Protein AF-A0A8W8KXJ7-F1 (afdb_monomer_lite)

Secondary structure (DSSP, 8-state):
------------SS--------------PPPEEEEEEEE-SSEEEEEEEE--TTS-----EEEETTT--EE-S-SEEEEEEE-TTSS-EEEEEEEETTSEEEE-PPPPTT-S------EEEESS--TTSSS----EEEEEEETTTTEEEEEETTS-EEEEEEEE-SS-EEEEEEEEE--S-TTTS-SEEEE--EEETTEES--EEEETTPPPEETTSS-S-EEESEEEEE-SS--SS-TTPPPEEEE-SSTT--EEE-

Radius of gyration: 21.18 Å; chains: 1; bounding box: 69×45×50 Å

Foldseek 3Di:
DCPDDDDDDDDDPDDDDDDPPDDDDDDDDWDWDWDFPDDDQFKTKIFTQIPDDPLDFQQEWEAEPPPRDIDGSTQKMWMWTQDPPD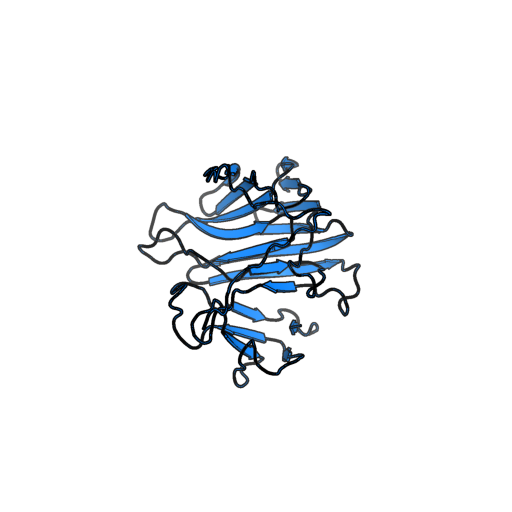RDTATAWMAGQQQKIFGAAGDDPPDPYADGEWIKRAAWWQLPDPDTTFGWNYWHADPVQQWIWTATPVGWIKIWGWDHDPGDIDIDIDTPDDPDDCVRTPRMATDWADDDQQATLFQWKDAPNDDIDGPPDDDDWDKHQKMKTHHPHQHPNGNRYDIDIDGHPDPPDIDIHD

Organism: Magallana gigas (NCBI:txid29159)

pLDDT: mean 84.14, std 13.36, range [34.31, 98.56]

Sequence (258 aa):
DQDNILRLGFTSSQTMNVVIDSIILKSRETVHNKTVLFKDNKYIIEGTDIDFWYMGEKTMTITSKYTKEEFYDMDRIQVYVKLPWSSGYSQVFSLYHDGLVSLLPMTPHGLDWIPFGTSIVIGPNNASDARPTSPIKSIEMDTINMKFDVEFIHGDHASLYIDAMHPETILTVKYNSVMHDRKMYPLMTLSSMWISDGNSLVDRISVNNDADRNIIGDWTTLYGLSAVLYRKCISSYNTLSPDLKLETIDKENTVHIL

Structure (mmCIF, N/CA/C/O backbone):
data_AF-A0A8W8KXJ7-F1
#
_entry.id   AF-A0A8W8KXJ7-F1
#
loop_
_atom_site.group_PDB
_atom_site.id
_atom_site.type_symbol
_atom_site.label_atom_id
_atom_site.label_alt_id
_atom_site.label_comp_id
_atom_site.label_asym_id
_atom_site.label_entity_id
_atom_site.label_seq_id
_atom_site.pdbx_PDB_ins_code
_ato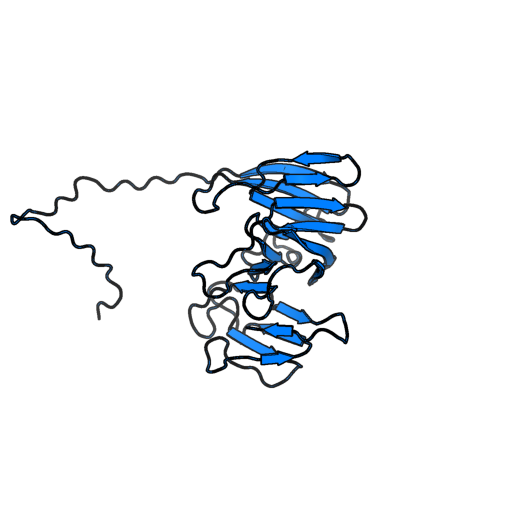m_site.Cartn_x
_atom_site.Cartn_y
_atom_site.Cartn_z
_atom_site.occupancy
_atom_site.B_iso_or_equiv
_atom_site.auth_seq_id
_atom_site.auth_comp_id
_atom_site.auth_asym_id
_atom_site.auth_atom_id
_atom_site.pdbx_PDB_model_num
ATOM 1 N N . ASP A 1 1 ? 38.008 -14.324 -5.547 1.00 45.91 1 ASP A N 1
ATOM 2 C CA . ASP A 1 1 ? 37.614 -12.9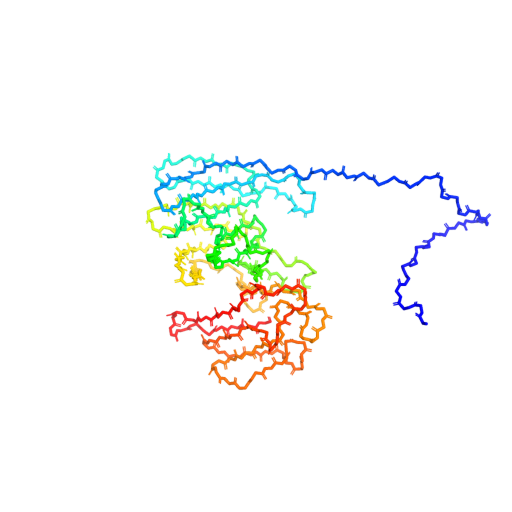11 -5.656 1.00 45.91 1 ASP A CA 1
ATOM 3 C C . ASP A 1 1 ? 36.712 -12.528 -4.497 1.00 45.91 1 ASP A C 1
ATOM 5 O O . ASP A 1 1 ? 35.759 -13.235 -4.190 1.00 45.91 1 ASP A O 1
ATOM 9 N N . GLN A 1 2 ? 37.165 -11.534 -3.732 1.00 49.09 2 GLN A N 1
ATOM 10 C CA . GLN A 1 2 ? 36.661 -11.109 -2.420 1.00 49.09 2 GLN A CA 1
ATOM 11 C C . GLN A 1 2 ? 35.714 -9.907 -2.579 1.00 49.09 2 GLN A C 1
ATOM 13 O O . GLN A 1 2 ? 35.957 -8.840 -2.018 1.00 49.09 2 GLN A O 1
ATOM 18 N N . ASP A 1 3 ? 34.640 -10.057 -3.344 1.00 46.94 3 ASP A N 1
ATOM 19 C CA . ASP A 1 3 ? 33.915 -8.884 -3.856 1.00 46.94 3 ASP A CA 1
ATOM 20 C C . ASP A 1 3 ? 32.747 -8.409 -2.975 1.00 46.94 3 ASP A C 1
ATOM 22 O O . ASP A 1 3 ? 31.850 -7.721 -3.448 1.00 46.94 3 ASP A O 1
ATOM 26 N N . ASN A 1 4 ? 32.737 -8.732 -1.674 1.00 44.09 4 ASN A N 1
ATOM 27 C CA . ASN A 1 4 ? 31.686 -8.241 -0.769 1.00 44.09 4 ASN A CA 1
ATOM 28 C C . ASN A 1 4 ? 32.151 -8.082 0.692 1.00 44.09 4 ASN A C 1
ATOM 30 O O . ASN A 1 4 ? 31.574 -8.639 1.625 1.00 44.09 4 ASN A O 1
ATOM 34 N N . ILE A 1 5 ? 33.250 -7.349 0.901 1.00 67.44 5 ILE A N 1
ATOM 35 C CA . ILE A 1 5 ? 33.771 -7.032 2.241 1.00 67.44 5 ILE A CA 1
ATOM 36 C C . ILE A 1 5 ? 33.417 -5.586 2.600 1.00 67.44 5 ILE A C 1
ATOM 38 O O . ILE A 1 5 ? 33.928 -4.646 1.990 1.00 67.44 5 ILE A O 1
ATOM 42 N N . LEU A 1 6 ? 32.605 -5.402 3.645 1.00 46.28 6 LEU A N 1
ATOM 43 C CA . LEU A 1 6 ? 32.400 -4.098 4.276 1.00 46.28 6 LEU A CA 1
ATOM 44 C C . LEU A 1 6 ? 33.638 -3.732 5.103 1.00 46.28 6 LEU A C 1
ATOM 46 O O . LEU A 1 6 ? 34.056 -4.479 5.988 1.00 46.28 6 LEU A O 1
ATOM 50 N N . ARG A 1 7 ? 34.233 -2.572 4.813 1.00 74.44 7 ARG A N 1
ATOM 51 C CA . ARG A 1 7 ? 35.390 -2.043 5.543 1.00 74.44 7 ARG A CA 1
ATOM 52 C C . ARG A 1 7 ? 34.944 -0.893 6.432 1.00 74.44 7 ARG A C 1
ATOM 54 O O . ARG A 1 7 ? 34.545 0.153 5.932 1.00 74.44 7 ARG A O 1
ATOM 61 N N . LEU A 1 8 ? 35.057 -1.083 7.741 1.00 54.44 8 LEU A N 1
ATOM 62 C CA . LEU A 1 8 ? 34.896 -0.018 8.724 1.00 54.44 8 LEU A CA 1
ATOM 63 C C . LEU A 1 8 ? 36.285 0.413 9.203 1.00 54.44 8 LEU A C 1
ATOM 65 O O . LEU A 1 8 ? 37.039 -0.406 9.725 1.00 54.44 8 LEU A O 1
ATOM 69 N N . GLY A 1 9 ? 36.634 1.680 8.991 1.00 70.94 9 GLY A N 1
ATOM 70 C CA . GLY A 1 9 ? 37.898 2.267 9.432 1.00 70.94 9 GLY A CA 1
ATOM 71 C C . GLY A 1 9 ? 37.664 3.385 10.441 1.00 70.94 9 GLY A C 1
ATOM 72 O O . GLY A 1 9 ? 36.694 4.129 10.333 1.00 70.94 9 GLY A O 1
ATOM 73 N N . PHE A 1 10 ? 38.567 3.520 11.406 1.00 70.94 10 PHE A N 1
ATOM 74 C CA . PHE A 1 10 ? 38.602 4.627 12.359 1.00 70.94 10 PHE A CA 1
ATOM 75 C C . PHE A 1 10 ? 40.025 5.174 12.442 1.00 70.94 10 PHE A C 1
ATOM 77 O O . PHE A 1 10 ? 41.000 4.430 12.339 1.00 70.94 10 PHE A O 1
ATOM 84 N N . THR A 1 11 ? 40.150 6.489 12.602 1.00 70.19 11 THR A N 1
ATOM 85 C CA . THR A 1 11 ? 41.443 7.168 12.717 1.00 70.19 11 THR A CA 1
ATOM 86 C C . THR A 1 11 ? 41.828 7.318 14.179 1.00 70.19 11 THR A C 1
ATOM 88 O O . THR A 1 11 ? 41.028 7.793 14.983 1.00 70.19 11 THR A O 1
ATOM 91 N N . SER A 1 12 ? 43.069 6.976 14.510 1.00 75.94 12 SER A N 1
ATOM 92 C CA . SER A 1 12 ? 43.654 7.213 15.828 1.00 75.94 12 SER A CA 1
ATOM 93 C C . SER A 1 12 ? 45.011 7.894 15.681 1.00 75.94 12 SER A C 1
ATOM 95 O O . SER A 1 12 ? 45.731 7.651 14.713 1.00 75.94 12 SER A O 1
ATOM 97 N N . SER A 1 13 ? 45.362 8.754 16.638 1.00 78.88 13 SER A N 1
ATOM 98 C CA . SER A 1 13 ? 46.656 9.448 16.689 1.00 78.88 13 SER A CA 1
ATOM 99 C C . SER A 1 13 ? 47.817 8.532 17.088 1.00 78.88 13 SER A C 1
ATOM 101 O O . SER A 1 13 ? 48.977 8.926 16.980 1.00 78.88 13 SER A O 1
ATOM 103 N N . GLN A 1 14 ? 47.521 7.313 17.543 1.00 80.00 14 GLN A N 1
ATOM 104 C CA . GLN A 1 14 ? 48.495 6.282 17.886 1.00 80.00 14 GLN A CA 1
ATOM 105 C C . GLN A 1 14 ? 48.030 4.933 17.338 1.00 80.00 14 GLN A C 1
ATOM 107 O O . GLN A 1 14 ? 46.830 4.673 17.233 1.00 80.00 14 GLN A O 1
ATOM 112 N N . THR A 1 15 ? 48.976 4.053 17.010 1.00 75.88 15 THR A N 1
ATOM 113 C CA . THR A 1 15 ? 48.663 2.680 16.606 1.00 75.88 15 THR A CA 1
ATOM 114 C C . THR A 1 15 ? 48.005 1.948 17.771 1.00 75.88 15 THR A C 1
ATOM 116 O O . THR A 1 15 ? 48.625 1.747 18.813 1.00 75.88 15 THR A O 1
ATOM 119 N N . MET A 1 16 ? 46.748 1.551 17.595 1.00 79.00 16 MET A N 1
ATOM 120 C CA . MET A 1 16 ? 45.972 0.813 18.590 1.00 79.00 16 MET A CA 1
ATOM 121 C C . MET A 1 16 ? 45.516 -0.518 17.997 1.00 79.00 16 MET A C 1
ATOM 123 O O . MET A 1 16 ? 45.200 -0.601 16.809 1.00 79.00 16 MET A O 1
ATOM 127 N N . ASN A 1 17 ? 45.456 -1.555 18.830 1.00 80.88 17 ASN A N 1
ATOM 128 C CA . ASN A 1 17 ? 44.853 -2.825 18.441 1.00 80.88 17 ASN A CA 1
ATOM 129 C C . ASN A 1 17 ? 43.330 -2.681 18.402 1.00 80.88 17 ASN A C 1
ATOM 131 O O . ASN A 1 17 ? 42.733 -2.118 19.319 1.00 80.88 17 ASN A O 1
ATOM 135 N N . VAL A 1 18 ? 42.699 -3.245 17.373 1.00 78.50 18 VAL A N 1
ATOM 136 C CA . VAL A 1 18 ? 41.247 -3.437 17.371 1.00 78.50 18 VAL A CA 1
ATOM 137 C C . VAL A 1 18 ? 40.943 -4.634 18.260 1.00 78.50 18 VAL A C 1
ATOM 139 O O . VAL A 1 18 ? 41.270 -5.766 17.910 1.00 78.50 18 VAL A O 1
ATOM 142 N N . VAL A 1 19 ? 40.343 -4.382 19.419 1.00 82.00 19 VAL A N 1
ATOM 143 C CA . VAL A 1 19 ? 39.892 -5.438 20.329 1.00 82.00 19 VAL A CA 1
ATOM 144 C C . VAL A 1 19 ? 38.379 -5.543 20.209 1.00 82.00 19 VAL A C 1
ATOM 146 O O . VAL A 1 19 ? 37.656 -4.623 20.581 1.00 82.00 19 VAL A O 1
ATOM 149 N N . ILE A 1 20 ? 37.900 -6.660 19.662 1.00 80.25 20 ILE A N 1
ATOM 150 C CA . ILE A 1 20 ? 36.478 -7.008 19.682 1.00 80.25 20 ILE A CA 1
ATOM 151 C C . ILE A 1 20 ? 36.240 -7.778 20.978 1.00 80.25 20 ILE A C 1
ATOM 153 O O . ILE A 1 20 ? 36.565 -8.958 21.068 1.00 80.25 20 ILE A O 1
ATOM 157 N N . ASP A 1 21 ? 35.731 -7.082 21.990 1.00 85.56 21 ASP A N 1
ATOM 158 C CA . ASP A 1 21 ? 35.557 -7.629 23.340 1.00 85.56 21 ASP A CA 1
ATOM 159 C C . ASP A 1 21 ? 34.316 -8.534 23.457 1.00 85.56 21 ASP A C 1
ATOM 161 O O . ASP A 1 21 ? 34.354 -9.593 24.078 1.00 85.56 21 ASP A O 1
ATOM 165 N N . SER A 1 22 ? 33.213 -8.170 22.795 1.00 78.69 22 SER A N 1
ATOM 166 C CA . SER A 1 22 ? 32.023 -9.019 22.715 1.00 78.69 22 SER A CA 1
ATOM 167 C C . SER A 1 22 ? 31.208 -8.754 21.451 1.00 78.69 22 SER A C 1
ATOM 169 O O . SER A 1 22 ? 31.194 -7.651 20.906 1.00 78.69 22 SER A O 1
ATOM 171 N N . ILE A 1 23 ? 30.508 -9.791 20.990 1.00 74.00 23 ILE A N 1
ATOM 172 C CA . ILE A 1 23 ? 29.470 -9.698 19.964 1.00 74.00 23 ILE A CA 1
ATOM 173 C C . ILE A 1 23 ? 28.210 -10.280 20.587 1.00 74.00 23 ILE A C 1
ATOM 175 O O . ILE A 1 23 ? 28.195 -11.438 21.000 1.00 74.00 23 ILE A O 1
ATOM 179 N N . ILE A 1 24 ? 27.157 -9.471 20.670 1.00 78.19 24 ILE A N 1
ATOM 180 C CA . ILE A 1 24 ? 25.883 -9.892 21.246 1.00 78.19 24 ILE A CA 1
ATOM 181 C C . ILE A 1 24 ? 24.829 -9.842 20.149 1.00 78.19 24 ILE A C 1
ATOM 183 O O . ILE A 1 24 ? 24.499 -8.772 19.643 1.00 78.19 24 ILE A O 1
ATOM 187 N N . LEU A 1 25 ? 24.269 -11.003 19.820 1.00 65.69 25 LEU A N 1
ATOM 188 C CA . LEU A 1 25 ? 23.078 -11.102 18.990 1.00 65.69 25 LEU A CA 1
ATOM 189 C C . LEU A 1 25 ? 21.862 -11.200 19.913 1.00 65.69 25 LEU A C 1
ATOM 191 O O . LEU A 1 25 ? 21.698 -12.189 20.626 1.00 65.69 25 LEU A O 1
ATOM 195 N N . LYS A 1 26 ? 21.014 -10.170 19.923 1.00 71.62 26 LYS A N 1
ATOM 196 C CA . LYS A 1 26 ? 19.726 -10.213 20.624 1.00 71.62 26 LYS A CA 1
ATOM 197 C C . LYS A 1 26 ? 18.617 -10.325 19.592 1.00 71.62 26 LYS A C 1
ATOM 199 O O . LYS A 1 26 ? 18.403 -9.392 18.825 1.00 71.62 26 LYS A O 1
ATOM 204 N N . SER A 1 27 ? 17.915 -11.454 19.597 1.00 66.62 27 SER A N 1
ATOM 205 C CA . SER A 1 27 ? 16.607 -11.523 18.954 1.00 66.62 27 SER A CA 1
ATOM 206 C C . SER A 1 27 ? 15.615 -10.757 19.825 1.00 66.62 27 SER A C 1
ATOM 208 O O . SER A 1 27 ? 15.538 -10.993 21.032 1.00 66.62 27 SER A O 1
ATOM 210 N N . ARG A 1 28 ? 14.891 -9.816 19.228 1.00 71.88 28 ARG A N 1
ATOM 211 C CA . ARG A 1 28 ? 13.726 -9.164 19.824 1.00 71.88 28 ARG A CA 1
ATOM 212 C C . ARG A 1 28 ? 12.569 -9.450 18.886 1.00 71.88 28 ARG A C 1
ATOM 214 O O . ARG A 1 28 ? 12.667 -9.137 17.702 1.00 71.88 28 ARG A O 1
ATOM 221 N N . GLU A 1 29 ? 11.503 -10.043 19.405 1.00 74.19 29 GLU A N 1
ATOM 222 C CA . GLU A 1 29 ? 10.273 -10.173 18.634 1.00 74.19 29 GLU A CA 1
ATOM 223 C C . GLU A 1 29 ? 9.673 -8.785 18.418 1.00 74.19 29 GLU A C 1
ATOM 225 O O . GLU A 1 29 ? 9.561 -7.984 19.350 1.00 74.19 29 GLU A O 1
ATOM 230 N N . THR A 1 30 ? 9.320 -8.486 17.174 1.00 77.25 30 THR A N 1
ATOM 231 C CA . THR A 1 30 ? 8.522 -7.306 16.861 1.00 77.25 30 THR A CA 1
ATOM 232 C C . THR A 1 30 ? 7.122 -7.515 17.412 1.00 77.25 30 THR A C 1
ATOM 234 O O . THR A 1 30 ? 6.442 -8.472 17.044 1.00 77.25 30 THR A O 1
ATOM 237 N N . VAL A 1 31 ? 6.691 -6.620 18.297 1.00 81.50 31 VAL A N 1
ATOM 238 C CA . VAL A 1 31 ? 5.335 -6.658 18.838 1.00 81.50 31 VAL A CA 1
ATOM 239 C C . VAL A 1 31 ? 4.387 -6.043 17.814 1.00 81.50 31 VAL A C 1
ATOM 241 O O . VAL A 1 31 ? 4.645 -4.960 17.290 1.00 81.50 31 VAL A O 1
ATOM 244 N N . HIS A 1 32 ? 3.300 -6.757 17.528 1.00 87.06 32 HIS A N 1
ATOM 245 C CA . HIS A 1 32 ? 2.210 -6.303 16.672 1.00 87.06 32 HIS A CA 1
ATOM 246 C C . HIS A 1 32 ? 0.932 -6.217 17.511 1.00 87.06 32 HIS A C 1
ATOM 248 O O . HIS A 1 32 ? 0.251 -7.223 17.724 1.00 87.06 32 HIS A O 1
ATOM 254 N N . ASN A 1 33 ? 0.606 -5.020 17.988 1.00 89.56 33 ASN A N 1
ATOM 255 C CA . ASN A 1 33 ? -0.616 -4.734 18.727 1.00 89.56 33 ASN A CA 1
ATOM 256 C C . ASN A 1 33 ? -1.766 -4.559 17.734 1.00 89.56 33 ASN A C 1
ATOM 258 O O . ASN A 1 33 ? -1.892 -3.523 17.083 1.00 89.56 33 ASN A O 1
ATOM 262 N N . LYS A 1 34 ? -2.581 -5.603 17.577 1.00 93.69 34 LYS A N 1
ATOM 263 C CA . LYS A 1 34 ? -3.702 -5.617 16.633 1.00 93.69 34 LYS A CA 1
ATOM 264 C C . LYS A 1 34 ? -5.008 -5.200 17.300 1.00 93.69 34 LYS A C 1
ATOM 266 O O . LYS A 1 34 ? -5.379 -5.758 18.332 1.00 93.69 34 LYS A O 1
ATOM 271 N N . THR A 1 35 ? -5.750 -4.328 16.631 1.00 95.81 35 THR A N 1
ATOM 272 C CA . THR A 1 35 ? -7.095 -3.895 17.017 1.00 95.81 35 THR A CA 1
ATOM 273 C C . THR A 1 35 ? -8.061 -4.193 15.877 1.00 95.81 35 THR A C 1
ATOM 275 O O . THR A 1 35 ? -7.850 -3.753 14.748 1.00 95.81 35 THR A O 1
ATOM 278 N N . VAL A 1 36 ? -9.136 -4.936 16.152 1.00 97.44 36 VAL A N 1
ATOM 279 C CA . VAL A 1 36 ? -10.206 -5.165 15.169 1.00 97.44 36 VAL A CA 1
ATOM 280 C C . VAL A 1 36 ? -11.058 -3.901 15.084 1.00 97.44 36 VAL A C 1
ATOM 282 O O . VAL A 1 36 ? -11.757 -3.573 16.036 1.00 97.44 36 VAL A O 1
ATOM 285 N N . LEU A 1 37 ? -11.003 -3.211 13.945 1.00 97.50 37 LEU A N 1
ATOM 286 C CA . LEU A 1 37 ? -11.734 -1.961 13.698 1.00 97.50 37 LEU A CA 1
ATOM 287 C C . LEU A 1 37 ? -13.141 -2.233 13.156 1.00 97.50 37 LEU A C 1
ATOM 289 O O . LEU A 1 37 ? -14.074 -1.469 13.383 1.00 97.50 37 LEU A O 1
ATOM 293 N N . PHE A 1 38 ? -13.292 -3.324 12.404 1.00 97.88 38 PHE A N 1
ATOM 294 C CA . PHE A 1 38 ? -14.564 -3.767 11.850 1.00 97.88 38 PHE A CA 1
ATOM 295 C C . PHE A 1 38 ? -14.526 -5.266 11.559 1.00 97.88 38 PHE A C 1
ATOM 297 O O . PHE A 1 38 ? -13.494 -5.813 11.164 1.00 97.88 38 PHE A O 1
ATOM 304 N N . LYS A 1 39 ? -15.667 -5.935 11.727 1.00 97.38 39 LYS A N 1
ATOM 305 C CA . LYS A 1 39 ? -15.830 -7.340 11.366 1.00 97.38 39 LYS A CA 1
ATOM 306 C C . LYS A 1 39 ? -17.274 -7.642 11.004 1.00 97.38 39 LYS A C 1
ATOM 308 O O . LYS A 1 39 ? -18.182 -7.346 11.778 1.00 97.38 39 LYS A O 1
ATOM 313 N N . ASP A 1 40 ? -17.460 -8.321 9.883 1.00 95.56 40 ASP A N 1
ATOM 314 C CA . ASP A 1 40 ? -18.729 -8.928 9.501 1.00 95.56 40 ASP A CA 1
ATOM 315 C C . ASP A 1 40 ? -18.515 -10.358 8.964 1.00 95.56 40 ASP A C 1
ATOM 317 O O . ASP A 1 40 ? -17.534 -11.029 9.293 1.00 95.56 40 ASP A O 1
ATOM 321 N N . ASN A 1 41 ? -19.468 -10.867 8.180 1.00 94.12 41 ASN A N 1
ATOM 322 C CA . ASN A 1 41 ? -19.394 -12.206 7.597 1.00 94.12 41 ASN A CA 1
ATOM 323 C C . ASN A 1 41 ? -18.462 -12.313 6.379 1.00 94.12 41 ASN A C 1
ATOM 325 O O . ASN A 1 41 ? -18.203 -13.436 5.938 1.00 94.12 41 ASN A O 1
ATOM 329 N N . LYS A 1 42 ? -18.014 -11.191 5.808 1.00 94.06 42 LYS A N 1
ATOM 330 C CA . LYS A 1 42 ? -17.203 -11.113 4.586 1.00 94.06 42 LYS A CA 1
ATOM 331 C C . LYS A 1 42 ? -15.810 -10.545 4.858 1.00 94.06 42 LYS A C 1
ATOM 333 O O . LYS A 1 42 ? -14.844 -11.064 4.301 1.00 94.06 42 LYS A O 1
ATOM 338 N N . TYR A 1 43 ? -15.700 -9.536 5.714 1.00 96.06 43 TYR A N 1
ATOM 339 C CA . TYR A 1 43 ? -14.492 -8.761 5.949 1.00 96.06 43 TYR A CA 1
ATOM 340 C C . TYR A 1 43 ? -14.099 -8.717 7.427 1.00 96.06 43 TYR A C 1
ATOM 342 O O . TYR A 1 43 ? -14.939 -8.669 8.327 1.00 96.06 43 TYR A O 1
ATOM 350 N N . ILE A 1 44 ? -12.790 -8.660 7.658 1.00 97.62 44 ILE A N 1
ATOM 351 C CA . ILE A 1 44 ? -12.190 -8.174 8.902 1.00 97.62 44 ILE A CA 1
ATOM 352 C C . ILE A 1 44 ? -11.279 -7.012 8.521 1.00 97.62 44 ILE A C 1
ATOM 354 O O . ILE A 1 44 ? -10.479 -7.139 7.593 1.00 97.62 44 ILE A O 1
ATOM 358 N N . ILE A 1 45 ? -11.393 -5.896 9.234 1.00 98.00 45 ILE A N 1
ATOM 359 C CA . ILE A 1 45 ? -10.483 -4.762 9.103 1.00 98.00 45 ILE A CA 1
ATOM 360 C C . ILE A 1 45 ? -9.760 -4.582 10.432 1.00 98.00 45 ILE A C 1
ATOM 362 O O . ILE A 1 45 ? -10.396 -4.463 11.481 1.00 98.00 45 ILE A O 1
ATOM 366 N N . GLU A 1 46 ? -8.433 -4.588 10.382 1.00 97.69 46 GLU A N 1
ATOM 367 C CA . GLU A 1 46 ? -7.562 -4.470 11.552 1.00 97.69 46 GLU A CA 1
ATOM 368 C C . GLU A 1 46 ? -6.677 -3.228 11.434 1.00 97.69 46 GLU A C 1
ATOM 370 O O . GLU A 1 46 ? -6.131 -2.949 10.368 1.00 97.69 46 GLU A O 1
ATOM 375 N N . GLY A 1 47 ? -6.497 -2.514 12.540 1.00 96.12 47 GLY A N 1
ATOM 376 C CA . GLY A 1 47 ? -5.405 -1.567 12.738 1.00 96.12 47 GLY A CA 1
ATOM 377 C C . GLY A 1 47 ? -4.287 -2.277 13.490 1.00 96.12 47 GLY A C 1
ATOM 378 O O . GLY A 1 47 ? -4.562 -3.079 14.383 1.00 96.12 47 GLY A O 1
ATOM 379 N N . THR A 1 48 ? -3.033 -2.045 13.114 1.00 93.12 48 THR A N 1
ATOM 380 C CA . THR A 1 48 ? -1.882 -2.591 13.844 1.00 93.12 48 THR A CA 1
ATOM 381 C C . THR A 1 48 ? -0.923 -1.480 14.231 1.00 93.12 48 THR A C 1
ATOM 383 O O . THR A 1 48 ? -0.446 -0.755 13.361 1.00 93.12 48 THR A O 1
ATOM 386 N N . ASP A 1 49 ? -0.598 -1.429 15.516 1.00 90.94 49 ASP A N 1
ATOM 387 C CA . ASP A 1 49 ? 0.548 -0.721 16.077 1.00 90.94 49 ASP A CA 1
ATOM 388 C C . ASP A 1 49 ? 1.735 -1.701 16.152 1.00 90.94 49 ASP A C 1
ATOM 390 O O . ASP A 1 49 ? 1.648 -2.786 16.730 1.00 90.94 49 ASP A O 1
ATOM 394 N N . ILE A 1 50 ? 2.821 -1.366 15.468 1.00 86.50 50 ILE A N 1
ATOM 395 C CA . ILE A 1 50 ? 4.040 -2.151 15.341 1.00 86.50 50 ILE A CA 1
ATOM 396 C C . ILE A 1 50 ? 5.155 -1.455 16.122 1.00 86.50 50 ILE A C 1
ATOM 398 O O . ILE A 1 50 ? 5.511 -0.300 15.887 1.00 86.50 50 ILE A O 1
ATOM 402 N N . ASP A 1 51 ? 5.791 -2.201 17.015 1.00 77.00 51 ASP A N 1
ATOM 403 C CA . ASP A 1 51 ? 6.991 -1.767 17.728 1.00 77.00 51 ASP A CA 1
ATOM 404 C C . ASP A 1 51 ? 8.234 -1.939 16.829 1.00 77.00 51 ASP A C 1
ATOM 406 O O . ASP A 1 51 ? 9.050 -2.849 17.017 1.00 77.00 51 ASP A O 1
ATOM 410 N N . PHE A 1 52 ? 8.336 -1.107 15.778 1.00 70.94 52 PHE A N 1
ATOM 411 C CA . PHE A 1 52 ? 9.446 -1.124 14.816 1.00 70.94 52 PHE A CA 1
ATOM 412 C C . PHE A 1 52 ? 10.060 0.259 14.570 1.00 70.94 52 PHE A C 1
ATOM 414 O O . PHE A 1 52 ? 9.407 1.206 14.152 1.00 70.94 52 PHE A O 1
ATOM 421 N N . TRP A 1 53 ? 11.372 0.357 14.783 1.00 55.69 53 TRP A N 1
ATOM 422 C CA . TRP A 1 53 ? 12.088 1.624 14.956 1.00 55.69 53 TRP A CA 1
ATOM 423 C C . TRP A 1 53 ? 12.374 2.424 13.672 1.00 55.69 53 TRP A C 1
ATOM 425 O O . TRP A 1 53 ? 12.707 3.599 13.785 1.00 55.69 53 TRP A O 1
ATOM 435 N N . TYR A 1 54 ? 12.278 1.841 12.467 1.00 63.22 54 TYR A N 1
ATOM 436 C CA . TYR A 1 54 ? 12.561 2.591 11.225 1.00 63.22 54 TYR A CA 1
ATOM 437 C C . TYR A 1 54 ? 11.343 3.293 10.625 1.00 63.22 54 TYR A C 1
ATOM 439 O O . TYR A 1 54 ? 11.504 4.043 9.666 1.00 63.22 54 TYR A O 1
ATOM 447 N N . MET A 1 55 ? 10.134 3.016 11.117 1.00 63.84 55 MET A N 1
ATOM 448 C CA . MET A 1 55 ? 8.907 3.443 10.442 1.00 63.84 55 MET A CA 1
ATOM 449 C C . MET A 1 55 ? 8.644 4.956 10.549 1.00 63.84 55 MET A C 1
ATOM 451 O O . MET A 1 55 ? 7.921 5.502 9.729 1.00 63.84 55 MET A O 1
ATOM 455 N N . GLY A 1 56 ? 9.350 5.671 11.431 1.00 65.75 56 GLY A N 1
ATOM 456 C CA . GLY A 1 56 ? 9.208 7.120 11.603 1.00 65.75 56 GLY A CA 1
ATOM 457 C C . GLY A 1 56 ? 8.162 7.469 12.662 1.00 65.75 56 GLY A C 1
ATOM 458 O O . GLY A 1 56 ? 7.832 6.642 13.509 1.00 65.75 56 GLY A O 1
ATOM 459 N N . GLU A 1 57 ? 7.676 8.712 12.657 1.00 69.19 57 GLU A N 1
ATOM 460 C CA . GLU A 1 57 ? 6.656 9.161 13.612 1.00 69.19 57 GLU A CA 1
ATOM 461 C C . GLU A 1 57 ? 5.265 8.625 13.239 1.00 69.19 57 GLU A C 1
ATOM 463 O O . GLU A 1 57 ? 4.809 8.749 12.096 1.00 69.19 57 GLU A O 1
ATOM 468 N N . LYS A 1 58 ? 4.578 8.052 14.233 1.00 71.56 58 LYS A N 1
ATOM 469 C CA . LYS A 1 58 ? 3.214 7.532 14.102 1.00 71.56 58 LYS A CA 1
ATOM 470 C C . LYS A 1 58 ? 2.252 8.703 14.024 1.00 71.56 58 LYS A C 1
ATOM 472 O O . LYS A 1 58 ? 2.058 9.431 14.988 1.00 71.56 58 LYS A O 1
ATOM 477 N N . THR A 1 59 ? 1.714 8.918 12.835 1.00 74.94 59 THR A N 1
ATOM 478 C CA . THR A 1 59 ? 0.913 10.106 12.511 1.00 74.94 59 THR A CA 1
ATOM 479 C C . THR A 1 59 ? -0.484 9.757 12.021 1.00 74.94 59 THR A C 1
ATOM 481 O O . THR A 1 59 ? -1.315 10.652 11.908 1.00 74.94 59 THR A O 1
ATOM 484 N N . MET A 1 60 ? -0.758 8.475 11.761 1.00 92.25 60 MET A N 1
ATOM 485 C CA . MET A 1 60 ? -2.001 8.027 11.149 1.00 92.25 60 MET A CA 1
ATOM 486 C C . MET A 1 60 ? -3.084 7.757 12.197 1.00 92.25 60 MET A C 1
ATOM 488 O O . MET A 1 60 ? -2.997 6.810 12.982 1.00 92.25 60 MET A O 1
ATOM 492 N N . THR A 1 61 ? -4.151 8.549 12.127 1.00 96.06 61 THR A N 1
ATOM 493 C CA . THR A 1 61 ? -5.417 8.290 12.826 1.00 96.06 61 THR A CA 1
ATOM 494 C C . THR A 1 61 ? -6.402 7.602 11.889 1.00 96.06 61 THR A C 1
ATOM 496 O O . THR A 1 61 ? -6.598 8.047 10.759 1.00 96.06 61 THR A O 1
ATOM 499 N N . ILE A 1 62 ? -7.064 6.544 12.351 1.00 97.81 62 ILE A N 1
ATOM 500 C CA . ILE A 1 62 ? -8.135 5.876 11.605 1.00 97.81 62 ILE A CA 1
ATOM 501 C C . ILE A 1 62 ? -9.470 6.200 12.270 1.00 97.81 62 ILE A C 1
ATOM 503 O O . ILE A 1 62 ? -9.636 5.958 13.461 1.00 97.81 62 ILE A O 1
ATOM 507 N N . THR A 1 63 ? -10.437 6.689 11.500 1.00 98.38 63 THR A N 1
ATOM 508 C CA . THR A 1 63 ? -11.777 7.032 11.984 1.00 98.38 63 THR A CA 1
ATOM 509 C C . THR A 1 63 ? -12.830 6.216 11.247 1.00 98.38 63 THR A C 1
ATOM 511 O O . THR A 1 63 ? -12.867 6.165 10.018 1.00 98.38 63 THR A O 1
ATOM 514 N N . SER A 1 64 ? -13.740 5.586 11.984 1.00 97.94 64 SER A N 1
ATOM 515 C CA . SER A 1 64 ? -14.908 4.934 11.389 1.00 97.94 64 SER A CA 1
ATOM 516 C C . SER A 1 64 ? -15.920 5.980 10.926 1.00 97.94 64 SER A C 1
ATOM 518 O O . SER A 1 64 ? -16.415 6.778 11.726 1.00 97.94 64 SER A O 1
ATOM 520 N N . LYS A 1 65 ? -16.314 5.947 9.648 1.00 97.88 65 LYS A N 1
ATOM 521 C CA . LYS A 1 65 ? -17.303 6.884 9.094 1.00 97.88 65 LYS A CA 1
ATOM 522 C C . LYS A 1 65 ? -18.644 6.838 9.831 1.00 97.88 65 LYS A C 1
ATOM 524 O O . LYS A 1 65 ? -19.289 7.877 9.975 1.00 97.88 65 LYS A O 1
ATOM 529 N N . TYR A 1 66 ? -19.059 5.651 10.275 1.00 96.00 66 TYR A N 1
ATOM 530 C CA . TYR A 1 66 ? -20.395 5.398 10.822 1.00 96.00 66 TYR A CA 1
ATOM 531 C C . TYR A 1 66 ? -20.464 5.503 12.342 1.00 96.00 66 TYR A C 1
ATOM 533 O O . TYR A 1 66 ? -21.416 6.077 12.863 1.00 96.00 66 TYR A O 1
ATOM 541 N N . THR A 1 67 ? -19.472 4.960 13.052 1.00 96.94 67 THR A N 1
ATOM 542 C CA . THR A 1 67 ? -19.448 4.996 14.525 1.00 96.94 67 THR A CA 1
ATOM 543 C C . THR A 1 67 ? -18.743 6.233 15.063 1.00 96.94 67 THR A C 1
ATOM 545 O O . THR A 1 67 ? -18.952 6.577 16.222 1.00 96.94 67 THR A O 1
ATOM 548 N N . LYS A 1 68 ? -17.934 6.908 14.230 1.00 97.12 68 LYS A N 1
ATOM 549 C CA . LYS A 1 68 ? -17.055 8.024 14.617 1.00 97.12 68 LYS A CA 1
ATOM 550 C C . LYS A 1 68 ? -16.025 7.659 15.688 1.00 97.12 68 LYS A C 1
ATOM 552 O O . LYS A 1 68 ? -15.447 8.540 16.308 1.00 97.12 68 LYS A O 1
ATOM 557 N N . GLU A 1 69 ? -15.788 6.366 15.883 1.00 97.44 69 GLU A N 1
ATOM 558 C CA . GLU A 1 69 ? -14.696 5.867 16.711 1.00 97.44 69 GLU A CA 1
ATOM 559 C C . GLU A 1 69 ? -13.356 6.172 16.039 1.00 97.44 69 GLU A C 1
ATOM 561 O O . GLU A 1 69 ? -13.228 6.013 14.820 1.00 97.44 69 GLU A O 1
ATOM 566 N N . GLU A 1 70 ? -12.387 6.612 16.839 1.00 97.38 70 GLU A N 1
ATOM 567 C CA . GLU A 1 70 ? -11.050 7.001 16.396 1.00 97.38 70 GLU A CA 1
ATOM 568 C C . GLU A 1 70 ? -9.997 6.077 17.008 1.00 97.38 70 GLU A C 1
ATOM 570 O O . GLU A 1 70 ? -10.051 5.729 18.189 1.00 97.38 70 GLU A O 1
ATOM 575 N N . PHE A 1 71 ? -9.019 5.708 16.189 1.00 95.38 71 PHE A N 1
ATOM 576 C CA . PHE A 1 71 ? -7.906 4.843 16.541 1.00 95.38 71 PHE A CA 1
ATOM 577 C C . PHE A 1 71 ? -6.610 5.573 16.198 1.00 95.38 71 PHE A C 1
ATOM 579 O O . PHE A 1 71 ? -6.325 5.822 15.026 1.00 95.38 71 PHE A O 1
ATOM 586 N N . TYR A 1 72 ? -5.849 5.938 17.224 1.00 93.12 72 TYR A N 1
ATOM 587 C CA . TYR A 1 72 ? -4.629 6.735 17.091 1.00 93.12 72 TYR A CA 1
ATOM 588 C C . TYR A 1 72 ? -3.383 5.854 16.987 1.00 93.12 72 TYR A C 1
ATOM 590 O O . TYR A 1 72 ? -3.416 4.683 17.365 1.00 93.12 72 TYR A O 1
ATOM 598 N N . ASP A 1 73 ? -2.291 6.446 16.504 1.00 87.06 73 ASP A N 1
ATOM 599 C CA . ASP A 1 73 ? -0.944 5.865 16.484 1.00 87.06 73 ASP A CA 1
ATOM 600 C C . ASP A 1 73 ? -0.853 4.494 15.790 1.00 87.06 73 ASP A C 1
ATOM 602 O O . ASP A 1 73 ? -0.079 3.622 16.183 1.00 87.06 73 ASP A O 1
ATOM 606 N N . MET A 1 74 ? -1.650 4.295 14.738 1.00 91.25 74 MET A N 1
ATOM 607 C CA . MET A 1 74 ? -1.655 3.049 13.973 1.00 91.25 74 MET A CA 1
ATOM 608 C C . MET A 1 74 ? -0.545 3.074 12.918 1.00 91.25 74 MET A C 1
ATOM 610 O O . MET A 1 74 ? -0.434 4.029 12.153 1.00 91.25 74 MET A O 1
ATOM 614 N N . ASP A 1 75 ? 0.247 2.006 12.811 1.00 91.88 75 ASP A N 1
ATOM 615 C CA . ASP A 1 75 ? 1.294 1.895 11.784 1.00 91.88 75 ASP A CA 1
ATOM 616 C C . ASP A 1 75 ? 0.749 1.378 10.453 1.00 91.88 75 ASP A C 1
ATOM 618 O O . ASP A 1 75 ? 1.324 1.643 9.397 1.00 91.88 75 ASP A O 1
ATOM 622 N N . ARG A 1 76 ? -0.352 0.621 10.482 1.00 93.31 76 ARG A N 1
ATOM 623 C CA . ARG A 1 76 ? -1.042 0.164 9.271 1.00 93.31 76 ARG A CA 1
ATOM 624 C C . ARG A 1 76 ? -2.502 -0.194 9.509 1.00 93.31 76 ARG A C 1
ATOM 626 O O . ARG A 1 76 ? -2.883 -0.599 10.607 1.00 93.31 76 ARG A O 1
ATOM 633 N N . ILE A 1 77 ? -3.276 -0.149 8.431 1.00 96.62 77 ILE A N 1
ATOM 634 C CA . ILE A 1 77 ? -4.613 -0.735 8.322 1.00 96.62 77 ILE A CA 1
ATOM 635 C C . ILE A 1 77 ? -4.577 -1.927 7.362 1.00 96.62 77 ILE A C 1
ATOM 637 O O . ILE A 1 77 ? -3.934 -1.874 6.314 1.00 96.62 77 ILE A O 1
ATOM 641 N N . GLN A 1 78 ? -5.246 -3.020 7.717 1.00 96.19 78 GLN A N 1
ATOM 642 C CA . GLN A 1 78 ? -5.248 -4.275 6.967 1.00 96.19 78 GLN A CA 1
ATOM 643 C C . GLN A 1 78 ? -6.676 -4.735 6.701 1.00 96.19 78 GLN A C 1
ATOM 645 O O . GLN A 1 78 ? -7.527 -4.658 7.584 1.00 96.19 78 GLN A O 1
ATOM 650 N N . VAL A 1 79 ? -6.923 -5.265 5.502 1.00 96.62 79 VAL A N 1
ATOM 651 C CA . VAL A 1 79 ? -8.210 -5.863 5.129 1.00 96.62 79 VAL A CA 1
ATOM 652 C C . VAL A 1 79 ? -8.020 -7.344 4.854 1.00 96.62 79 VAL A C 1
ATOM 654 O O . VAL A 1 79 ? -7.179 -7.749 4.043 1.00 96.62 79 VAL A O 1
ATOM 657 N N . TYR A 1 80 ? -8.850 -8.144 5.514 1.00 95.62 80 TYR A N 1
ATOM 658 C CA . TYR A 1 80 ? -8.939 -9.577 5.322 1.00 95.62 80 TYR A CA 1
ATOM 659 C C . TYR A 1 80 ? -10.314 -9.951 4.782 1.00 95.62 80 TYR A C 1
ATOM 661 O O . TYR A 1 80 ? -11.334 -9.436 5.237 1.00 95.62 80 TYR A O 1
ATOM 669 N N . VAL A 1 81 ? -10.340 -10.886 3.837 1.00 94.38 81 VAL A N 1
ATOM 670 C CA . VAL A 1 81 ? -11.550 -11.344 3.146 1.00 94.38 81 VAL A CA 1
ATOM 671 C C . VAL A 1 81 ? -11.764 -12.817 3.429 1.00 94.38 81 VAL A C 1
ATOM 673 O O . VAL A 1 81 ? -10.820 -13.608 3.387 1.00 94.38 81 VAL A O 1
ATOM 676 N N . LYS A 1 82 ? -13.008 -13.194 3.719 1.00 93.75 82 LYS A N 1
ATOM 677 C CA . LYS A 1 82 ? -13.382 -14.582 3.981 1.00 93.75 82 LYS A CA 1
ATOM 678 C C . LYS A 1 82 ? -13.087 -15.466 2.772 1.00 93.75 82 LYS A C 1
ATOM 680 O O . LYS A 1 82 ? -13.471 -15.149 1.647 1.00 93.75 82 LYS A O 1
ATOM 685 N N . LEU A 1 83 ? -12.449 -16.604 3.020 1.00 91.88 83 LEU A N 1
ATOM 686 C CA . LEU A 1 83 ? -12.184 -17.601 1.991 1.00 91.88 83 LEU A CA 1
ATOM 687 C C . LEU A 1 83 ? -13.477 -18.353 1.628 1.00 91.88 83 LEU A C 1
ATOM 689 O O . LEU A 1 83 ? -14.228 -18.737 2.524 1.00 91.88 83 LEU A O 1
ATOM 693 N N . PRO A 1 84 ? -13.759 -18.615 0.340 1.00 89.88 84 PRO A N 1
ATOM 694 C CA . PRO A 1 84 ? -14.989 -19.303 -0.052 1.00 89.88 84 PRO A CA 1
ATOM 695 C C . PRO A 1 84 ? -14.936 -20.817 0.210 1.00 89.88 84 PRO A C 1
ATOM 697 O O . PRO A 1 84 ? -15.977 -21.464 0.267 1.00 89.88 84 PRO A O 1
ATOM 700 N N . TRP A 1 85 ? -13.741 -21.387 0.389 1.00 89.25 85 TRP A N 1
ATOM 701 C CA . TRP A 1 85 ? -13.522 -22.823 0.614 1.00 89.25 85 TRP A CA 1
ATOM 702 C C . TRP A 1 85 ? -13.111 -23.178 2.052 1.00 89.25 85 TRP A C 1
ATOM 704 O O . TRP A 1 85 ? -12.836 -24.341 2.336 1.00 89.25 85 TRP A O 1
ATOM 714 N N . SER A 1 86 ? -13.037 -22.215 2.976 1.00 88.69 86 SER A N 1
ATOM 715 C CA . SER A 1 86 ? -12.746 -22.493 4.389 1.00 88.69 86 SER A CA 1
ATOM 716 C C . SER A 1 86 ? -13.427 -21.483 5.314 1.00 88.69 86 SER A C 1
ATOM 718 O O . SER A 1 86 ? -14.031 -20.509 4.875 1.00 88.69 86 SER A O 1
ATOM 720 N N . SER A 1 87 ? -13.344 -21.701 6.626 1.00 88.50 87 SER A N 1
ATOM 721 C CA . SER A 1 87 ? -13.777 -20.710 7.620 1.00 88.50 87 SER A CA 1
ATOM 722 C C . SER A 1 87 ? -12.750 -19.592 7.852 1.00 88.50 87 SER A C 1
ATOM 724 O O . SER A 1 87 ? -12.977 -18.734 8.704 1.00 88.50 87 SER A O 1
ATOM 726 N N . GLY A 1 88 ? -11.611 -19.634 7.154 1.00 91.44 88 GLY A N 1
ATOM 727 C CA . GLY A 1 88 ? -10.509 -18.691 7.300 1.00 91.44 88 GLY A CA 1
ATOM 728 C C . GLY A 1 88 ? -10.705 -17.391 6.522 1.00 91.44 88 GLY A C 1
ATOM 729 O O . GLY A 1 88 ? -11.676 -17.209 5.785 1.00 91.44 88 GLY A O 1
ATOM 730 N N . TYR A 1 89 ? -9.740 -16.491 6.687 1.00 93.00 89 TYR A N 1
ATOM 731 C CA . TYR A 1 89 ? -9.665 -15.215 5.987 1.00 93.00 89 TYR A CA 1
ATOM 732 C C . TYR A 1 89 ? -8.277 -15.058 5.363 1.00 93.00 89 TYR A C 1
ATOM 734 O O . TYR A 1 89 ? -7.285 -15.473 5.957 1.00 93.00 89 TYR A O 1
ATOM 742 N N . SER A 1 90 ? -8.210 -14.429 4.194 1.00 91.75 90 SER A N 1
ATOM 743 C CA . SER A 1 90 ? -6.960 -14.043 3.538 1.00 91.75 90 SER A CA 1
ATOM 744 C C . SER A 1 90 ? -6.751 -12.546 3.686 1.00 91.75 90 SER A C 1
ATOM 746 O O . SER A 1 90 ? -7.667 -11.781 3.390 1.00 91.75 90 SER A O 1
ATOM 748 N N . GLN A 1 91 ? -5.554 -12.113 4.081 1.00 92.62 91 GLN A N 1
ATOM 749 C CA . GLN A 1 91 ? -5.174 -10.707 3.938 1.00 92.62 91 GLN A CA 1
ATOM 750 C C . GLN A 1 91 ? -5.054 -10.391 2.447 1.00 92.62 91 GLN A C 1
ATOM 752 O O . GLN A 1 91 ? -4.350 -11.102 1.735 1.00 92.62 91 GLN A O 1
ATOM 757 N N . VAL A 1 92 ? -5.721 -9.336 1.986 1.00 92.00 92 VAL A N 1
ATOM 758 C CA . VAL A 1 92 ? -5.671 -8.907 0.574 1.00 92.00 92 VAL A CA 1
ATOM 759 C C . VAL A 1 92 ? -5.093 -7.506 0.404 1.00 92.00 92 VAL A C 1
ATOM 761 O O . VAL A 1 92 ? -4.604 -7.155 -0.666 1.00 92.00 92 VAL A O 1
ATOM 764 N N . PHE A 1 93 ? -5.115 -6.709 1.472 1.00 93.75 93 PHE A N 1
ATOM 765 C CA . PHE A 1 93 ? -4.644 -5.333 1.464 1.00 93.75 93 PHE A CA 1
ATOM 766 C C . PHE A 1 93 ? -4.017 -4.971 2.806 1.00 93.75 93 PHE A C 1
ATOM 768 O O . PHE A 1 93 ? -4.507 -5.364 3.867 1.00 93.75 93 PHE A O 1
ATOM 775 N N . SER A 1 94 ? -2.944 -4.194 2.745 1.00 93.88 94 SER A N 1
ATOM 776 C CA . SER A 1 94 ? -2.343 -3.507 3.881 1.00 93.88 94 SER A CA 1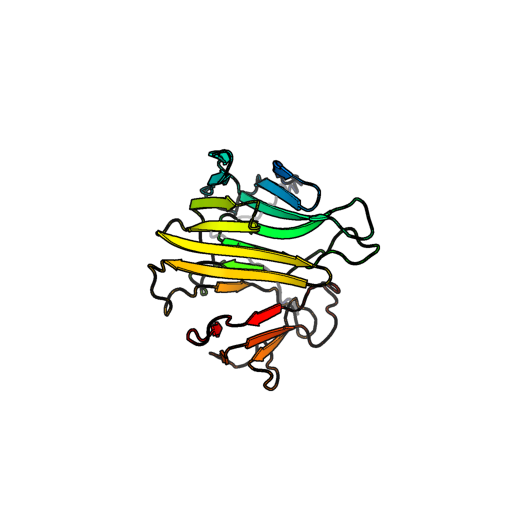
ATOM 777 C C . SER A 1 94 ? -1.870 -2.140 3.416 1.00 93.88 94 SER A C 1
ATOM 779 O O . SER A 1 94 ? -1.152 -2.076 2.423 1.00 93.88 94 SER A O 1
ATOM 781 N N . LEU A 1 95 ? -2.223 -1.081 4.137 1.00 94.94 95 LEU A N 1
ATOM 782 C CA . LEU A 1 95 ? -1.706 0.269 3.928 1.00 94.94 95 LEU A CA 1
ATOM 783 C C . LEU A 1 95 ? -0.997 0.728 5.193 1.00 94.94 95 LEU A C 1
ATOM 785 O O . LEU A 1 95 ? -1.605 0.782 6.260 1.00 94.94 95 LEU A O 1
ATOM 789 N N . TYR A 1 96 ? 0.285 1.026 5.055 1.00 93.81 96 TYR A N 1
ATOM 790 C CA . TYR A 1 96 ? 1.129 1.544 6.117 1.00 93.81 96 TYR A CA 1
ATOM 791 C C . TYR A 1 96 ? 1.030 3.068 6.188 1.00 93.81 96 TYR A C 1
ATOM 793 O O . TYR A 1 96 ? 0.734 3.732 5.194 1.00 93.81 96 TYR A O 1
ATOM 801 N N . HIS A 1 97 ? 1.306 3.627 7.363 1.00 93.12 97 HIS A N 1
ATOM 802 C CA . HIS A 1 97 ? 1.240 5.068 7.607 1.00 93.12 97 HIS A CA 1
ATOM 803 C C . HIS A 1 97 ? 2.232 5.881 6.753 1.00 93.12 97 HIS A C 1
ATOM 805 O O . HIS A 1 97 ? 2.076 7.089 6.627 1.00 93.12 97 HIS A O 1
ATOM 811 N N . ASP A 1 98 ? 3.240 5.244 6.152 1.00 91.81 98 ASP A N 1
ATOM 812 C CA . ASP A 1 98 ? 4.193 5.856 5.222 1.00 91.81 98 ASP A CA 1
ATOM 813 C C . ASP A 1 98 ? 3.730 5.797 3.752 1.00 91.81 98 ASP A C 1
ATOM 815 O O . ASP A 1 98 ? 4.514 6.087 2.847 1.00 91.81 98 ASP A O 1
ATOM 819 N N . GLY A 1 99 ? 2.476 5.412 3.499 1.00 92.56 99 GLY A N 1
ATOM 820 C CA . GLY A 1 99 ? 1.886 5.324 2.163 1.00 92.56 99 GLY A CA 1
ATOM 821 C C . GLY A 1 99 ? 2.193 4.018 1.430 1.00 92.56 99 GLY A C 1
ATOM 822 O O . GLY A 1 99 ? 1.700 3.817 0.320 1.00 92.56 99 GLY A O 1
ATOM 823 N N . LEU A 1 100 ? 2.977 3.106 2.018 1.00 91.94 100 LEU A N 1
ATOM 824 C CA . LEU A 1 100 ? 3.257 1.807 1.414 1.00 91.94 100 LEU A CA 1
ATOM 825 C C . LEU A 1 100 ? 2.003 0.925 1.429 1.00 91.94 100 LEU A C 1
ATOM 827 O O . LEU A 1 100 ? 1.420 0.652 2.475 1.00 91.94 100 LEU A O 1
ATOM 831 N N . VAL A 1 101 ? 1.623 0.416 0.267 1.00 92.12 101 VAL A N 1
ATOM 832 C CA . VAL A 1 101 ? 0.552 -0.557 0.077 1.00 92.12 101 VAL A CA 1
ATOM 833 C C . VAL A 1 101 ? 1.153 -1.912 -0.252 1.00 92.12 101 VAL A C 1
ATOM 835 O O . VAL A 1 101 ? 2.003 -2.025 -1.132 1.00 92.12 101 VAL A O 1
ATOM 838 N N . SER A 1 102 ? 0.647 -2.956 0.397 1.00 89.31 102 SER A N 1
ATOM 839 C CA . SER A 1 102 ? 0.845 -4.344 -0.015 1.00 89.31 102 SER A CA 1
ATOM 840 C C . SER A 1 102 ? -0.480 -4.928 -0.492 1.00 89.31 102 SER A C 1
ATOM 842 O O . SER A 1 102 ? -1.425 -5.051 0.292 1.00 89.31 102 SER A O 1
ATOM 844 N N . LEU A 1 103 ? -0.532 -5.307 -1.770 1.00 87.75 103 LEU A N 1
ATOM 845 C CA . LEU A 1 103 ? -1.663 -6.012 -2.372 1.00 87.75 103 LEU A CA 1
ATOM 846 C C . LEU A 1 103 ? -1.354 -7.499 -2.487 1.00 87.75 103 LEU A C 1
ATOM 848 O O . LEU A 1 103 ? -0.290 -7.890 -2.965 1.00 87.75 103 LEU A O 1
ATOM 852 N N . LEU A 1 104 ? -2.305 -8.324 -2.061 1.00 88.25 104 LEU A N 1
ATOM 853 C CA . LEU A 1 104 ? -2.231 -9.775 -2.155 1.00 88.25 104 LEU A CA 1
ATOM 854 C C . LEU A 1 104 ? -3.531 -10.301 -2.769 1.00 88.25 104 LEU A C 1
ATOM 856 O O . LEU A 1 104 ? -4.610 -9.823 -2.403 1.00 88.25 104 LEU A O 1
ATOM 860 N N . PRO A 1 105 ? -3.473 -11.287 -3.677 1.00 88.56 105 PRO A N 1
ATOM 861 C CA . PRO A 1 105 ? -4.670 -12.021 -4.046 1.00 88.56 105 PRO A CA 1
ATOM 862 C C . PRO A 1 105 ? -5.138 -12.861 -2.852 1.00 88.56 105 PRO A C 1
ATOM 864 O O . PRO A 1 105 ? -4.390 -13.108 -1.900 1.00 88.56 105 PRO A O 1
ATOM 867 N N . MET A 1 106 ? -6.379 -13.339 -2.907 1.00 89.00 106 MET A N 1
ATOM 868 C CA . MET A 1 106 ? -6.831 -14.350 -1.952 1.00 89.00 106 MET A CA 1
ATOM 869 C C . MET A 1 106 ? -5.916 -15.579 -2.028 1.00 89.00 106 MET A C 1
ATOM 871 O O . MET A 1 106 ? -5.591 -16.031 -3.131 1.00 89.00 106 MET A O 1
ATOM 875 N N . THR A 1 107 ? -5.514 -16.129 -0.877 1.00 87.38 107 THR A N 1
ATOM 876 C CA . THR A 1 107 ? -4.684 -17.344 -0.842 1.00 87.38 107 THR A CA 1
ATOM 877 C C . THR A 1 107 ? -5.333 -18.465 -1.663 1.00 87.38 107 THR A C 1
ATOM 879 O O . THR A 1 107 ? -6.551 -18.555 -1.693 1.00 87.38 107 THR A O 1
ATOM 882 N N . PRO A 1 108 ? -4.589 -19.316 -2.384 1.00 84.38 108 PRO A N 1
ATOM 883 C CA . PRO A 1 108 ? -5.183 -20.463 -3.069 1.00 84.38 108 PRO A CA 1
ATOM 884 C C . PRO A 1 108 ? -5.725 -21.519 -2.096 1.00 84.38 108 PRO A C 1
ATOM 886 O O . PRO A 1 108 ? -5.356 -21.564 -0.921 1.00 84.38 108 PRO A O 1
ATOM 889 N N . HIS A 1 109 ? -6.559 -22.432 -2.600 1.00 84.88 109 HIS A N 1
ATOM 890 C CA . HIS A 1 109 ? -7.024 -23.579 -1.819 1.00 84.88 109 HIS A CA 1
ATOM 891 C C . HIS A 1 109 ? -5.843 -24.393 -1.261 1.00 84.88 109 HIS A C 1
ATOM 893 O O . HIS A 1 109 ? -4.948 -24.794 -2.005 1.00 84.88 109 HIS A O 1
ATOM 899 N N . GLY A 1 110 ? -5.872 -24.679 0.043 1.00 81.94 110 GLY A N 1
ATOM 900 C CA . GLY A 1 110 ? -4.821 -25.434 0.734 1.00 81.94 110 GLY A CA 1
ATOM 901 C C . GLY A 1 110 ? -3.600 -24.609 1.155 1.00 81.94 110 GLY A C 1
ATOM 902 O O . GLY A 1 110 ? -2.649 -25.194 1.665 1.00 81.94 110 GLY A O 1
ATOM 903 N N . LEU A 1 111 ? -3.618 -23.284 0.962 1.00 79.31 111 LEU A N 1
ATOM 904 C CA . LEU A 1 111 ? -2.592 -22.370 1.459 1.00 79.31 111 LEU A CA 1
ATOM 905 C C . LEU A 1 111 ? -3.184 -21.358 2.442 1.00 79.31 111 LEU A C 1
ATOM 907 O O . LEU A 1 111 ? -4.206 -20.722 2.175 1.00 79.31 111 LEU A O 1
ATOM 911 N N . ASP A 1 112 ? -2.478 -21.165 3.553 1.00 73.56 112 ASP A N 1
ATOM 912 C CA . ASP A 1 112 ? -2.884 -20.235 4.610 1.00 73.56 112 ASP A CA 1
ATOM 913 C C . ASP A 1 112 ? -2.317 -18.823 4.403 1.00 73.56 112 ASP A C 1
ATOM 915 O O . ASP A 1 112 ? -2.818 -17.863 4.985 1.00 73.56 112 ASP A O 1
ATOM 919 N N . TRP A 1 113 ? -1.275 -18.671 3.573 1.00 75.00 113 TRP A N 1
ATOM 920 C CA . TRP A 1 113 ? -0.588 -17.394 3.374 1.00 75.00 113 TRP A CA 1
ATOM 921 C C . TRP A 1 113 ? 0.171 -17.318 2.038 1.00 75.00 113 TRP A C 1
ATOM 923 O O . TRP A 1 113 ? 0.684 -18.324 1.547 1.00 75.00 113 TRP A O 1
ATOM 933 N N . ILE A 1 114 ? 0.267 -16.107 1.472 1.00 74.62 114 ILE A N 1
ATOM 934 C CA . ILE A 1 114 ? 1.156 -15.764 0.352 1.00 74.62 114 ILE A CA 1
ATOM 935 C C . ILE A 1 114 ? 2.232 -14.813 0.889 1.00 74.62 114 ILE A C 1
ATOM 937 O O . ILE A 1 114 ? 1.885 -13.745 1.398 1.00 74.62 114 ILE A O 1
ATOM 941 N N . PRO A 1 115 ? 3.524 -15.166 0.774 1.00 60.81 115 PRO A N 1
ATOM 942 C CA . PRO A 1 115 ? 4.566 -14.504 1.545 1.00 60.81 115 PRO A CA 1
ATOM 943 C C . PRO A 1 115 ? 4.911 -13.087 1.074 1.00 60.81 115 PRO A C 1
ATOM 945 O O . PRO A 1 115 ? 5.351 -12.285 1.893 1.00 60.81 115 PRO A O 1
ATOM 948 N N . PHE A 1 116 ? 4.694 -12.743 -0.202 1.00 65.62 116 PHE A N 1
ATOM 949 C CA . PHE A 1 116 ? 4.984 -11.394 -0.703 1.00 65.62 116 PHE A CA 1
ATOM 950 C C . PHE A 1 116 ? 4.057 -10.980 -1.849 1.00 65.62 116 PHE A C 1
ATOM 952 O O . PHE A 1 116 ? 3.737 -11.793 -2.719 1.00 65.62 116 PHE A O 1
ATOM 959 N N . GLY A 1 117 ? 3.687 -9.699 -1.847 1.00 61.91 117 GLY A N 1
ATOM 960 C CA . GLY A 1 117 ? 3.011 -8.997 -2.937 1.00 61.91 117 GLY A CA 1
ATOM 961 C C . GLY A 1 117 ? 3.867 -7.840 -3.450 1.00 61.91 117 GLY A C 1
ATOM 962 O O . GLY A 1 117 ? 4.865 -7.481 -2.822 1.00 61.91 117 GLY A O 1
ATOM 963 N N . THR A 1 118 ? 3.488 -7.254 -4.584 1.00 68.94 118 THR A N 1
ATOM 964 C CA . THR A 1 118 ? 4.131 -6.028 -5.075 1.00 68.94 118 THR A CA 1
ATOM 965 C C . THR A 1 118 ? 3.785 -4.871 -4.145 1.00 68.94 118 THR A C 1
ATOM 967 O O . THR A 1 118 ? 2.615 -4.679 -3.800 1.00 68.94 118 THR A O 1
ATOM 970 N N . SER A 1 119 ? 4.802 -4.106 -3.750 1.00 80.06 119 SER A N 1
ATOM 971 C CA . SER A 1 119 ? 4.623 -2.939 -2.897 1.00 80.06 119 SER A CA 1
ATOM 972 C C . SER A 1 119 ? 4.495 -1.671 -3.733 1.00 80.06 119 SER A C 1
ATOM 974 O O . SER A 1 119 ? 5.279 -1.426 -4.652 1.00 80.06 119 SER A O 1
ATOM 976 N N . ILE A 1 120 ? 3.503 -0.853 -3.407 1.00 89.31 120 ILE A N 1
ATOM 977 C CA . ILE A 1 120 ? 3.209 0.392 -4.116 1.00 89.31 120 ILE A CA 1
ATOM 978 C C . ILE A 1 120 ? 3.142 1.497 -3.079 1.00 89.31 120 ILE A C 1
ATOM 980 O O . ILE A 1 120 ? 2.349 1.406 -2.154 1.00 89.31 120 ILE A O 1
ATOM 984 N N . VAL A 1 121 ? 3.946 2.540 -3.211 1.00 92.31 121 VAL A N 1
ATOM 985 C CA . VAL A 1 121 ? 3.757 3.761 -2.425 1.00 92.31 121 VAL A CA 1
ATOM 986 C C . VAL A 1 121 ? 2.662 4.563 -3.110 1.00 92.31 121 VAL A C 1
ATOM 988 O O . VAL A 1 121 ? 2.805 4.900 -4.284 1.00 92.31 121 VAL A O 1
ATOM 991 N N . ILE A 1 122 ? 1.562 4.824 -2.407 1.00 92.94 122 ILE A N 1
ATOM 992 C CA . ILE A 1 122 ? 0.486 5.698 -2.879 1.00 92.94 122 ILE A CA 1
ATOM 993 C C . ILE A 1 122 ? 0.653 7.095 -2.289 1.00 92.94 122 ILE A C 1
ATOM 995 O O . ILE A 1 122 ? 1.013 7.239 -1.127 1.00 92.94 122 ILE A O 1
ATOM 999 N N . GLY A 1 123 ? 0.323 8.110 -3.078 1.00 91.62 123 GLY A N 1
ATOM 1000 C CA . GLY A 1 123 ? 0.427 9.511 -2.685 1.00 91.62 123 GLY A CA 1
ATOM 1001 C C . GLY A 1 123 ? 1.687 10.174 -3.240 1.00 91.62 123 GLY A C 1
ATOM 1002 O O . GLY A 1 123 ? 2.586 9.481 -3.714 1.00 91.62 123 GLY A O 1
ATOM 1003 N N . PRO A 1 124 ? 1.754 11.516 -3.221 1.00 90.94 124 PRO A N 1
ATOM 1004 C CA . PRO A 1 124 ? 2.942 12.239 -3.650 1.00 90.94 124 PRO A CA 1
ATOM 1005 C C . PRO A 1 124 ? 4.154 11.818 -2.827 1.00 90.94 124 PRO A C 1
ATOM 1007 O O . PRO A 1 124 ? 4.128 11.863 -1.595 1.00 90.94 124 PRO A O 1
ATOM 1010 N N . ASN A 1 125 ? 5.216 11.419 -3.513 1.00 91.44 125 ASN A N 1
ATOM 1011 C CA . ASN A 1 125 ? 6.462 10.995 -2.894 1.00 91.44 125 ASN A CA 1
ATOM 1012 C C . ASN A 1 125 ? 7.652 11.409 -3.766 1.00 91.44 125 ASN A C 1
ATOM 1014 O O . ASN A 1 125 ? 7.500 11.661 -4.960 1.00 91.44 125 ASN A O 1
ATOM 1018 N N . ASN A 1 126 ? 8.855 11.450 -3.197 1.00 90.88 126 ASN A N 1
ATOM 1019 C CA . ASN A 1 126 ? 10.072 11.579 -3.994 1.00 90.88 126 ASN A CA 1
ATOM 1020 C C . ASN A 1 126 ? 10.565 10.183 -4.398 1.00 90.88 126 ASN A C 1
ATOM 1022 O O . ASN A 1 126 ? 11.092 9.440 -3.574 1.00 90.88 126 ASN A O 1
ATOM 1026 N N . ALA A 1 127 ? 10.381 9.804 -5.665 1.00 86.50 127 ALA A N 1
ATOM 1027 C CA . ALA A 1 127 ? 10.774 8.482 -6.163 1.00 86.50 127 ALA A CA 1
ATOM 1028 C C . ALA A 1 127 ? 12.298 8.251 -6.176 1.00 86.50 127 ALA A C 1
ATOM 1030 O O . ALA A 1 127 ? 12.736 7.107 -6.250 1.00 86.50 127 ALA A O 1
ATOM 1031 N N . SER A 1 128 ? 13.104 9.317 -6.086 1.00 86.56 128 SER A N 1
ATOM 1032 C CA . SER A 1 128 ? 14.570 9.215 -6.020 1.00 86.56 128 SER A CA 1
ATOM 1033 C C . SER A 1 128 ? 15.104 8.940 -4.611 1.00 86.56 128 SER A C 1
ATOM 1035 O O . SER A 1 128 ? 16.299 8.684 -4.457 1.00 86.56 128 SER A O 1
ATOM 1037 N N . ASP A 1 129 ? 14.259 9.011 -3.579 1.00 87.81 129 ASP A N 1
ATOM 1038 C CA . ASP A 1 129 ? 14.685 8.683 -2.222 1.00 87.81 129 ASP A CA 1
ATOM 1039 C C . ASP A 1 129 ? 14.979 7.183 -2.108 1.00 87.81 129 ASP A C 1
ATOM 1041 O O . ASP A 1 129 ? 14.295 6.348 -2.698 1.00 87.81 129 ASP A O 1
ATOM 1045 N N . ALA A 1 130 ? 15.969 6.817 -1.287 1.00 83.62 130 ALA A N 1
ATOM 1046 C CA . ALA A 1 130 ? 16.327 5.412 -1.062 1.00 83.62 130 ALA A CA 1
ATOM 1047 C C . ALA A 1 130 ? 15.146 4.571 -0.535 1.00 83.62 130 ALA A C 1
ATOM 1049 O O . ALA A 1 130 ? 15.083 3.362 -0.759 1.00 83.62 130 ALA A O 1
ATOM 1050 N N . ARG A 1 131 ? 14.210 5.221 0.164 1.00 85.25 131 ARG A N 1
ATOM 1051 C CA . ARG A 1 131 ? 12.911 4.674 0.550 1.00 85.25 131 ARG A CA 1
ATOM 1052 C C . ARG A 1 131 ? 11.855 5.753 0.309 1.00 85.25 131 ARG A C 1
ATOM 1054 O O . ARG A 1 131 ? 11.683 6.609 1.174 1.00 85.25 131 ARG A O 1
ATOM 1061 N N . PRO A 1 132 ? 11.160 5.727 -0.833 1.00 89.81 132 PRO A N 1
ATOM 1062 C CA . PRO A 1 132 ? 10.086 6.670 -1.085 1.00 89.81 132 PRO A CA 1
ATOM 1063 C C . PRO A 1 132 ? 8.934 6.452 -0.102 1.00 89.81 132 PRO A C 1
ATOM 1065 O O . PRO A 1 132 ? 8.550 5.311 0.158 1.00 89.81 132 PRO A O 1
ATOM 1068 N N . THR A 1 133 ? 8.386 7.536 0.440 1.00 91.31 133 THR A N 1
ATOM 1069 C CA . THR A 1 133 ? 7.250 7.505 1.370 1.00 91.31 133 THR A CA 1
ATOM 1070 C C . THR A 1 133 ? 6.270 8.632 1.059 1.00 91.31 133 THR A C 1
ATOM 1072 O O . THR A 1 133 ? 6.644 9.671 0.514 1.00 91.31 133 THR A O 1
ATOM 1075 N N . SER A 1 134 ? 5.006 8.420 1.415 1.00 92.88 134 SER A N 1
ATOM 1076 C CA . SER A 1 134 ? 3.956 9.434 1.417 1.00 92.88 134 SER A CA 1
ATOM 1077 C C . SER A 1 134 ? 3.196 9.351 2.746 1.00 92.88 134 SER A C 1
ATOM 1079 O O . SER A 1 134 ? 2.229 8.597 2.870 1.00 92.88 134 SER A O 1
ATOM 1081 N N . PRO A 1 135 ? 3.672 10.056 3.789 1.00 92.88 135 PRO A N 1
ATOM 1082 C CA . PRO A 1 135 ? 3.100 9.961 5.125 1.00 92.88 135 PRO A CA 1
ATOM 1083 C C . PRO A 1 135 ? 1.611 10.318 5.183 1.00 92.88 135 PRO A C 1
ATOM 1085 O O . PRO A 1 135 ? 1.168 11.351 4.666 1.00 92.88 135 PRO A O 1
ATOM 1088 N N . ILE A 1 136 ? 0.849 9.476 5.873 1.00 94.69 136 ILE A N 1
ATOM 1089 C CA . ILE A 1 136 ? -0.596 9.576 6.043 1.00 94.69 136 ILE A CA 1
ATOM 1090 C C . ILE A 1 136 ? -0.906 10.202 7.394 1.00 94.69 136 ILE A C 1
ATOM 1092 O O . ILE A 1 136 ? -0.443 9.747 8.436 1.00 94.69 136 ILE A O 1
ATOM 1096 N N . LYS A 1 137 ? -1.752 11.228 7.363 1.00 94.62 137 LYS A N 1
ATOM 1097 C CA . LYS A 1 137 ? -2.266 11.906 8.549 1.00 94.62 137 LYS A CA 1
ATOM 1098 C C . LYS A 1 137 ? -3.528 11.232 9.074 1.00 94.62 137 LYS A C 1
ATOM 1100 O O . LYS A 1 137 ? -3.675 11.020 10.273 1.00 94.62 137 LYS A O 1
ATOM 1105 N N . SER A 1 138 ? -4.474 10.922 8.192 1.00 96.38 138 SER A N 1
ATOM 1106 C CA . SER A 1 138 ? -5.735 10.316 8.615 1.00 96.38 138 SER A CA 1
ATOM 1107 C C . SER A 1 138 ? -6.351 9.414 7.551 1.00 96.38 138 SER A C 1
ATOM 1109 O O . SER A 1 138 ? -6.097 9.568 6.354 1.00 96.38 138 SER A O 1
ATOM 1111 N N . ILE A 1 139 ? -7.157 8.458 8.012 1.00 98.12 139 ILE A N 1
ATOM 1112 C CA . ILE A 1 139 ? -7.988 7.590 7.182 1.00 98.12 139 ILE A CA 1
ATOM 1113 C C . ILE A 1 139 ? -9.416 7.603 7.729 1.00 98.12 139 ILE A C 1
ATOM 1115 O O . ILE A 1 139 ? -9.642 7.154 8.850 1.00 98.12 139 ILE A O 1
ATOM 1119 N N . GLU A 1 140 ? -10.400 8.028 6.934 1.00 98.56 140 GLU A N 1
ATOM 1120 C CA . GLU A 1 140 ? -11.812 7.734 7.214 1.00 98.56 140 GLU A CA 1
ATOM 1121 C C . GLU A 1 140 ? -12.215 6.431 6.504 1.00 98.56 140 GLU A C 1
ATOM 1123 O O . GLU A 1 140 ? -12.127 6.308 5.281 1.00 98.56 140 GLU A O 1
ATOM 1128 N N . MET A 1 141 ? -12.658 5.438 7.276 1.00 98.19 141 MET A N 1
ATOM 1129 C CA . MET A 1 141 ? -13.062 4.122 6.784 1.00 98.19 141 MET A CA 1
ATOM 1130 C C . MET A 1 141 ? -14.583 4.035 6.606 1.00 98.19 141 MET A C 1
ATOM 1132 O O . MET A 1 141 ? -15.348 4.123 7.571 1.00 98.19 141 MET A O 1
ATOM 1136 N N . ASP A 1 142 ? -15.020 3.771 5.376 1.00 98.12 142 ASP A N 1
ATOM 1137 C CA . ASP A 1 142 ? -16.394 3.435 5.002 1.00 98.12 142 ASP A CA 1
ATOM 1138 C C . ASP A 1 142 ? -16.497 1.926 4.732 1.00 98.12 142 ASP A C 1
ATOM 1140 O O . ASP A 1 142 ? -16.128 1.422 3.668 1.00 98.12 142 ASP A O 1
ATOM 1144 N N . THR A 1 143 ? -17.013 1.198 5.721 1.00 96.56 143 THR A N 1
ATOM 1145 C CA . THR A 1 143 ? -17.109 -0.268 5.696 1.00 96.56 143 THR A CA 1
ATOM 1146 C C . THR A 1 143 ? -18.255 -0.800 4.838 1.00 96.56 143 THR A C 1
ATOM 1148 O O . THR A 1 143 ? -18.263 -1.984 4.516 1.00 96.56 143 THR A O 1
ATOM 1151 N N . ILE A 1 144 ? -19.213 0.044 4.435 1.00 94.88 144 ILE A N 1
ATOM 1152 C CA . ILE A 1 144 ? -20.321 -0.368 3.560 1.00 94.88 144 ILE A CA 1
ATOM 1153 C C . ILE A 1 144 ? -19.852 -0.374 2.106 1.00 94.88 144 ILE A C 1
ATOM 1155 O O . ILE A 1 144 ? -20.137 -1.312 1.365 1.00 94.88 144 ILE A O 1
ATOM 1159 N N . ASN A 1 145 ? -19.117 0.665 1.703 1.00 95.50 145 ASN A N 1
ATOM 1160 C CA . ASN A 1 145 ? -18.614 0.818 0.338 1.00 95.50 145 ASN A CA 1
ATOM 1161 C C . ASN A 1 145 ? -17.194 0.262 0.147 1.00 95.50 145 ASN A C 1
ATOM 1163 O O . ASN A 1 145 ? -16.649 0.386 -0.948 1.00 95.50 145 ASN A O 1
ATOM 1167 N N . MET A 1 146 ? -16.587 -0.307 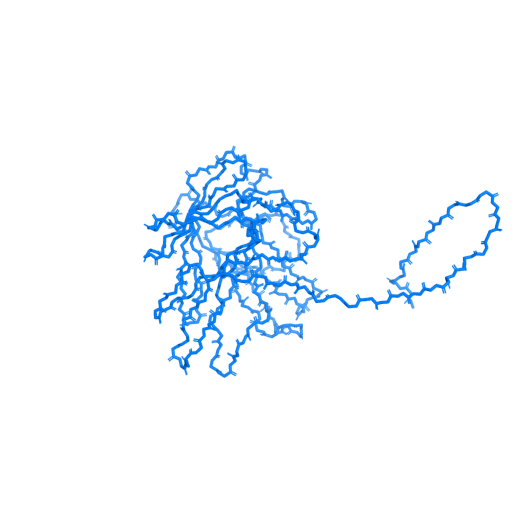1.200 1.00 96.06 146 MET A N 1
ATOM 1168 C CA . MET A 1 146 ? -15.178 -0.730 1.238 1.00 96.06 146 MET A CA 1
ATOM 1169 C C . MET A 1 146 ? -14.237 0.347 0.687 1.00 96.06 146 MET A C 1
ATOM 1171 O O . MET A 1 146 ? -13.388 0.102 -0.176 1.00 96.06 146 MET A O 1
ATOM 1175 N N . LYS A 1 147 ? -14.434 1.565 1.200 1.00 97.50 147 LYS A N 1
ATOM 1176 C CA . LYS A 1 147 ? -13.735 2.776 0.782 1.00 97.50 147 LYS A CA 1
ATOM 1177 C C . LYS A 1 147 ? -12.928 3.350 1.946 1.00 97.50 147 LYS A C 1
ATOM 1179 O O . LYS A 1 147 ? -13.428 3.439 3.064 1.00 97.50 147 LYS A O 1
ATOM 1184 N N . PHE A 1 148 ? -11.709 3.791 1.661 1.00 98.44 148 PHE A N 1
ATOM 1185 C CA . PHE A 1 148 ? -10.825 4.465 2.609 1.00 98.44 148 PHE A CA 1
ATOM 1186 C C . PHE A 1 148 ? -10.469 5.842 2.055 1.00 98.44 148 PHE A C 1
ATOM 1188 O O . PHE A 1 148 ? -9.831 5.944 1.008 1.00 98.44 148 PHE A O 1
ATOM 1195 N N . ASP A 1 149 ? -10.920 6.901 2.720 1.00 98.44 149 ASP A N 1
ATOM 1196 C CA . ASP A 1 149 ? -10.543 8.274 2.392 1.00 98.44 149 ASP A CA 1
ATOM 1197 C C . ASP A 1 149 ? -9.272 8.638 3.157 1.00 98.44 149 ASP A C 1
ATOM 1199 O O . ASP A 1 149 ? -9.283 8.708 4.381 1.00 98.44 149 ASP A O 1
ATOM 1203 N N . VAL A 1 150 ? -8.180 8.838 2.426 1.00 97.88 150 VAL A N 1
ATOM 1204 C CA . VAL A 1 150 ? -6.834 9.079 2.946 1.00 97.88 150 VAL A CA 1
ATOM 1205 C C . VAL A 1 150 ? -6.487 10.557 2.802 1.00 97.88 150 VAL A C 1
ATOM 1207 O O . VAL A 1 150 ? -6.581 11.122 1.708 1.00 97.88 150 VAL A O 1
ATOM 1210 N N . GLU A 1 151 ? -6.062 11.168 3.903 1.00 96.81 151 GLU A N 1
ATOM 1211 C CA . GLU A 1 151 ? -5.436 12.490 3.948 1.00 96.81 151 GLU A CA 1
ATOM 1212 C C . GLU A 1 151 ? -3.937 12.322 4.208 1.00 96.81 151 GLU A C 1
ATOM 1214 O O . GLU A 1 151 ? -3.525 11.743 5.218 1.00 96.81 151 GLU A O 1
ATOM 1219 N N . PHE A 1 152 ? -3.112 12.857 3.313 1.00 94.44 152 PHE A N 1
ATOM 1220 C CA . PHE A 1 152 ? -1.661 12.884 3.483 1.00 94.44 152 PHE A CA 1
ATOM 1221 C C . PHE A 1 152 ? -1.244 14.087 4.341 1.00 94.44 152 PHE A C 1
ATOM 1223 O O . PHE A 1 152 ? -1.924 15.114 4.350 1.00 94.44 152 PHE A O 1
ATOM 1230 N N . ILE A 1 153 ? -0.104 14.004 5.041 1.00 92.38 153 ILE A N 1
ATOM 1231 C CA . ILE A 1 153 ? 0.374 15.077 5.947 1.00 92.38 153 ILE A CA 1
ATOM 1232 C C . ILE A 1 153 ? 0.478 16.438 5.242 1.00 92.38 153 ILE A C 1
ATOM 1234 O O . ILE A 1 153 ? 0.266 17.483 5.857 1.00 92.38 153 ILE A O 1
ATOM 1238 N N . HIS A 1 154 ? 0.764 16.431 3.943 1.00 88.75 154 HIS A N 1
ATOM 1239 C CA . HIS A 1 154 ? 0.952 17.637 3.144 1.00 88.75 154 HIS A CA 1
ATOM 1240 C C . HIS A 1 154 ? -0.323 18.127 2.425 1.00 88.75 154 HIS A C 1
ATOM 1242 O O . HIS A 1 154 ? -0.254 19.065 1.634 1.00 88.75 154 HIS A O 1
ATOM 1248 N N . GLY A 1 155 ? -1.489 17.544 2.732 1.00 91.06 155 GLY A N 1
ATOM 1249 C CA . GLY A 1 155 ? -2.802 18.047 2.312 1.00 91.06 155 GLY A CA 1
ATOM 1250 C C . GLY A 1 155 ? -3.368 17.458 1.017 1.00 91.06 155 GLY A C 1
ATOM 1251 O O . GLY A 1 155 ? -4.459 17.846 0.604 1.00 91.06 155 GLY A O 1
ATOM 1252 N N . ASP A 1 156 ? -2.670 16.532 0.357 1.00 93.94 156 ASP A N 1
ATOM 1253 C CA . ASP A 1 156 ? -3.261 15.731 -0.717 1.00 93.94 156 ASP A CA 1
ATOM 1254 C C . ASP A 1 156 ? -4.322 14.776 -0.159 1.00 93.94 156 ASP A C 1
ATOM 1256 O O . ASP A 1 156 ? -4.256 14.339 0.993 1.00 93.94 156 ASP A O 1
ATOM 1260 N N . HIS A 1 157 ? -5.292 14.418 -1.001 1.00 95.88 157 HIS A N 1
ATOM 1261 C CA . HIS A 1 157 ? -6.374 13.513 -0.626 1.00 95.88 157 HIS A CA 1
ATOM 1262 C C . HIS A 1 157 ? -6.624 12.462 -1.700 1.00 95.88 157 HIS A C 1
ATOM 1264 O O . HIS A 1 157 ? -6.772 12.790 -2.882 1.00 95.88 157 HIS A O 1
ATOM 1270 N N . ALA A 1 158 ? -6.781 11.208 -1.280 1.00 96.00 158 ALA A N 1
ATOM 1271 C CA . ALA A 1 158 ? -7.150 10.101 -2.152 1.00 96.00 158 ALA A CA 1
ATOM 1272 C C . ALA A 1 158 ? -8.273 9.256 -1.542 1.00 96.00 158 ALA A C 1
ATOM 1274 O O . ALA A 1 158 ? -8.322 9.046 -0.338 1.00 96.00 158 ALA A O 1
ATOM 1275 N N . SER A 1 159 ? -9.168 8.743 -2.380 1.00 96.62 159 SER A N 1
ATOM 1276 C CA . SER A 1 159 ? -10.103 7.681 -2.016 1.00 96.62 159 SER A CA 1
ATOM 1277 C C . SER A 1 159 ? -9.601 6.359 -2.578 1.00 96.62 159 SER A C 1
ATOM 1279 O O . SER A 1 159 ? -9.362 6.248 -3.782 1.00 96.62 159 SER A O 1
ATOM 1281 N N . LEU A 1 160 ? -9.491 5.355 -1.719 1.00 97.00 160 LEU A N 1
ATOM 1282 C CA . LEU A 1 160 ? -9.131 3.990 -2.075 1.00 97.00 160 LEU A CA 1
ATOM 1283 C C . LEU A 1 160 ? -10.381 3.122 -2.031 1.00 97.00 160 LEU A C 1
ATOM 1285 O O . LEU A 1 160 ? -11.096 3.148 -1.034 1.00 97.00 160 LEU A O 1
ATOM 1289 N N . TYR A 1 161 ? -10.627 2.344 -3.077 1.00 95.88 161 TYR A N 1
ATOM 1290 C CA . TYR A 1 161 ? -11.697 1.350 -3.122 1.00 95.88 161 TYR A CA 1
ATOM 1291 C C . TYR A 1 161 ? -11.073 -0.022 -3.306 1.00 95.88 161 TYR A C 1
ATOM 1293 O O . TYR A 1 161 ? -10.221 -0.198 -4.181 1.00 95.88 161 TYR A O 1
ATOM 1301 N N . ILE A 1 162 ? -11.498 -0.975 -2.484 1.00 93.06 162 ILE A N 1
ATOM 1302 C CA . ILE A 1 162 ? -10.961 -2.332 -2.500 1.00 93.06 162 ILE A CA 1
ATOM 1303 C C . ILE A 1 162 ? -12.063 -3.283 -2.934 1.00 93.06 162 ILE A C 1
ATOM 1305 O O . ILE A 1 162 ? -13.056 -3.455 -2.224 1.00 93.06 162 ILE A O 1
ATOM 1309 N N . ASP A 1 163 ? -11.845 -3.939 -4.067 1.00 91.12 163 ASP A N 1
ATOM 1310 C CA . ASP A 1 163 ? -12.616 -5.106 -4.473 1.00 91.12 163 ASP A CA 1
ATOM 1311 C C . ASP A 1 163 ? -11.696 -6.323 -4.485 1.00 91.12 163 ASP A C 1
ATOM 1313 O O . ASP A 1 163 ? -10.586 -6.280 -5.003 1.00 91.12 163 ASP A O 1
ATOM 1317 N N . ALA A 1 164 ? -12.124 -7.402 -3.852 1.00 88.12 164 ALA A N 1
ATOM 1318 C CA . ALA A 1 164 ? -11.303 -8.584 -3.673 1.00 88.12 164 ALA A CA 1
ATOM 1319 C C . ALA A 1 164 ? -12.156 -9.818 -3.925 1.00 88.12 164 ALA A C 1
ATOM 1321 O O . ALA A 1 164 ? -13.104 -10.108 -3.187 1.00 88.12 164 ALA A O 1
ATOM 1322 N N . MET A 1 165 ? -11.785 -10.546 -4.970 1.00 82.12 165 MET A N 1
ATOM 1323 C CA . MET A 1 165 ? -12.398 -11.795 -5.384 1.00 82.12 165 MET A CA 1
ATOM 1324 C C . MET A 1 165 ? -11.310 -12.828 -5.670 1.00 82.12 165 MET A C 1
ATOM 1326 O O . MET A 1 165 ? -10.139 -12.512 -5.829 1.00 82.12 165 MET A O 1
ATOM 1330 N N . HIS A 1 166 ? -11.655 -14.109 -5.719 1.00 81.38 166 HIS A N 1
ATOM 1331 C CA . HIS A 1 166 ? -10.694 -15.088 -6.215 1.00 81.38 166 HIS A CA 1
ATOM 1332 C C . HIS A 1 166 ? -10.734 -15.072 -7.755 1.00 81.38 166 HIS A C 1
ATOM 1334 O O . HIS A 1 166 ? -11.830 -15.236 -8.299 1.00 81.38 166 HIS A O 1
ATOM 1340 N N . PRO A 1 167 ? -9.603 -14.909 -8.471 1.00 81.38 167 PRO A N 1
ATOM 1341 C CA . PRO A 1 167 ? -8.215 -14.871 -7.990 1.00 81.38 167 PRO A CA 1
ATOM 1342 C C . PRO A 1 167 ? -7.586 -13.463 -7.862 1.00 81.38 167 PRO A C 1
ATOM 1344 O O . PRO A 1 167 ? -6.377 -13.374 -7.671 1.00 81.38 167 PRO A O 1
ATOM 1347 N N . GLU A 1 168 ? -8.351 -12.378 -7.990 1.00 85.44 168 GLU A N 1
ATOM 1348 C CA . GLU A 1 168 ? -7.833 -11.008 -8.107 1.00 85.44 168 GLU A CA 1
ATOM 1349 C C . GLU A 1 168 ? -8.243 -10.053 -6.971 1.00 85.44 168 GLU A C 1
ATOM 1351 O O . GLU A 1 168 ? -9.385 -10.018 -6.513 1.00 85.44 168 GLU A O 1
ATOM 1356 N N . THR A 1 169 ? -7.302 -9.199 -6.568 1.00 89.44 169 THR A N 1
ATOM 1357 C CA . THR A 1 169 ? -7.572 -8.045 -5.702 1.00 89.44 169 THR A CA 1
ATOM 1358 C C . THR A 1 169 ? -7.361 -6.775 -6.513 1.00 89.44 169 THR A C 1
ATOM 1360 O O . THR A 1 169 ? -6.265 -6.527 -7.012 1.00 89.44 169 THR A O 1
ATOM 1363 N N . ILE A 1 170 ? -8.408 -5.965 -6.622 1.00 91.75 170 ILE A N 1
ATOM 1364 C CA . ILE A 1 170 ? -8.437 -4.700 -7.344 1.00 91.75 170 ILE A CA 1
ATOM 1365 C C . ILE A 1 170 ? -8.412 -3.562 -6.325 1.00 91.75 170 ILE A C 1
ATOM 1367 O O . ILE A 1 170 ? -9.307 -3.416 -5.491 1.00 91.75 170 ILE A O 1
ATOM 1371 N N . LEU A 1 171 ? -7.389 -2.716 -6.432 1.00 92.94 171 LEU A N 1
ATOM 1372 C CA . LEU A 1 171 ? -7.320 -1.437 -5.739 1.00 92.94 171 LEU A CA 1
ATOM 1373 C C . LEU A 1 171 ? -7.582 -0.317 -6.743 1.00 92.94 171 LEU A C 1
ATOM 1375 O O . LEU A 1 171 ? -6.777 -0.085 -7.642 1.00 92.94 171 LEU A O 1
ATOM 1379 N N . THR A 1 172 ? -8.683 0.407 -6.566 1.00 94.00 172 THR A N 1
ATOM 1380 C CA . THR A 1 172 ? -8.943 1.639 -7.317 1.00 94.00 172 THR A CA 1
ATOM 1381 C C . THR A 1 172 ? -8.549 2.839 -6.471 1.00 94.00 172 THR A C 1
ATOM 1383 O O . THR A 1 172 ? -9.056 3.010 -5.363 1.00 94.00 172 THR A O 1
ATOM 1386 N N . VAL A 1 173 ? -7.676 3.694 -7.002 1.00 93.38 173 VAL A N 1
ATOM 1387 C CA . VAL A 1 173 ? -7.224 4.919 -6.331 1.00 93.38 173 VAL A CA 1
ATOM 1388 C C . VAL A 1 173 ? -7.741 6.130 -7.091 1.00 93.38 173 VAL A C 1
ATOM 1390 O O . VAL A 1 173 ? -7.438 6.314 -8.268 1.00 93.38 173 VAL A O 1
ATOM 1393 N N . LYS A 1 174 ? -8.507 6.979 -6.408 1.00 92.94 174 LYS A N 1
ATOM 1394 C CA . LYS A 1 174 ? -9.010 8.246 -6.940 1.00 92.94 174 LYS A CA 1
ATOM 1395 C C . LYS A 1 174 ? -8.412 9.405 -6.154 1.00 92.94 174 LYS A C 1
ATOM 1397 O O . LYS A 1 174 ? -8.768 9.602 -4.997 1.00 92.94 174 LYS A O 1
ATOM 1402 N N . TYR A 1 175 ? -7.559 10.206 -6.783 1.00 90.38 175 TYR A N 1
ATOM 1403 C CA . TYR A 1 175 ? -7.052 11.435 -6.169 1.00 90.38 175 TYR A CA 1
ATOM 1404 C C . TYR A 1 175 ? -8.124 12.522 -6.228 1.00 90.38 175 TYR A C 1
ATOM 1406 O O . TYR A 1 175 ? -8.573 12.906 -7.307 1.00 90.38 175 TYR A O 1
ATOM 1414 N N . ASN A 1 176 ? -8.553 12.989 -5.059 1.00 88.69 176 ASN A N 1
ATOM 1415 C CA . ASN A 1 176 ? -9.597 14.002 -4.915 1.00 88.69 176 ASN A CA 1
ATOM 1416 C C . ASN A 1 176 ? -9.011 15.418 -4.898 1.00 88.69 176 ASN A C 1
ATOM 1418 O O . ASN A 1 176 ? -9.649 16.352 -5.376 1.00 88.69 176 ASN A O 1
ATOM 1422 N N . SER A 1 177 ? -7.803 15.566 -4.353 1.00 90.56 177 SER A N 1
ATOM 1423 C CA . SER A 1 177 ? -7.035 16.810 -4.337 1.00 90.56 177 SER A CA 1
ATOM 1424 C C . SER A 1 177 ? -5.554 16.475 -4.455 1.00 90.56 177 SER A C 1
ATOM 1426 O O . SER A 1 177 ? -5.074 15.593 -3.740 1.00 90.56 177 SER A O 1
ATOM 1428 N N . VAL A 1 178 ? -4.855 17.169 -5.353 1.00 88.06 178 VAL A N 1
ATOM 1429 C CA . VAL A 1 178 ? -3.404 17.059 -5.524 1.00 88.06 178 VAL A CA 1
ATOM 1430 C C . VAL A 1 178 ? -2.800 18.452 -5.387 1.00 88.06 178 VAL A C 1
ATOM 1432 O O . VAL A 1 178 ? -3.064 19.325 -6.213 1.00 88.06 178 VAL A O 1
ATOM 1435 N N . MET A 1 179 ? -2.014 18.652 -4.336 1.00 89.44 179 MET A N 1
ATOM 1436 C CA . MET A 1 179 ? -1.358 19.917 -3.999 1.00 89.44 179 MET A CA 1
ATOM 1437 C C . MET A 1 179 ? 0.049 20.006 -4.600 1.00 89.44 179 MET A C 1
ATOM 1439 O O . MET A 1 179 ? 0.552 21.104 -4.839 1.00 89.44 179 MET A O 1
ATOM 1443 N N . HIS A 1 180 ? 0.677 18.858 -4.865 1.00 88.62 180 HIS A N 1
ATOM 1444 C CA . HIS A 1 180 ? 2.043 18.773 -5.378 1.00 88.62 180 HIS A CA 1
ATOM 1445 C C . HIS A 1 180 ? 2.119 18.798 -6.910 1.00 88.62 180 HIS A C 1
ATOM 1447 O O . HIS A 1 180 ? 1.213 18.353 -7.620 1.00 88.62 180 HIS A O 1
ATOM 1453 N N . ASP A 1 181 ? 3.255 19.269 -7.438 1.00 86.75 181 ASP A N 1
ATOM 1454 C CA . ASP A 1 181 ? 3.555 19.140 -8.865 1.00 86.75 181 ASP A CA 1
ATOM 1455 C C . ASP A 1 181 ? 3.848 17.676 -9.212 1.00 86.75 181 ASP A C 1
ATOM 1457 O O . ASP A 1 181 ? 4.897 17.130 -8.870 1.00 86.75 181 ASP A O 1
ATOM 1461 N N . ARG A 1 182 ? 2.929 17.064 -9.961 1.00 83.25 182 ARG A N 1
ATOM 1462 C CA . ARG A 1 182 ? 3.001 15.666 -10.410 1.00 83.25 182 ARG A CA 1
ATOM 1463 C C . ARG A 1 182 ? 4.210 15.357 -11.293 1.00 83.25 182 ARG A C 1
ATOM 1465 O O . ARG A 1 182 ? 4.527 14.189 -11.486 1.00 83.25 182 ARG A O 1
ATOM 1472 N N . LYS A 1 183 ? 4.873 16.374 -11.856 1.00 81.69 183 LYS A N 1
ATOM 1473 C CA . LYS A 1 183 ? 6.127 16.185 -12.601 1.00 81.69 183 LYS A CA 1
ATOM 1474 C C . LYS A 1 183 ? 7.311 15.894 -11.686 1.00 81.69 183 LYS A C 1
ATOM 1476 O O . LYS A 1 183 ? 8.265 15.268 -12.131 1.00 81.69 183 LYS A O 1
ATOM 1481 N N . MET A 1 184 ? 7.261 16.382 -10.449 1.00 85.00 184 MET A N 1
ATOM 1482 C CA . MET A 1 184 ? 8.318 16.210 -9.454 1.00 85.00 184 MET A CA 1
ATOM 1483 C C . MET A 1 184 ? 7.958 15.131 -8.429 1.00 85.00 184 MET A C 1
ATOM 1485 O O . MET A 1 184 ? 8.835 14.395 -7.989 1.00 85.00 184 MET A O 1
ATOM 1489 N N . TYR A 1 185 ? 6.671 15.010 -8.097 1.00 88.25 185 TYR A N 1
ATOM 1490 C CA . TYR A 1 185 ? 6.150 14.064 -7.118 1.00 88.25 185 TYR A CA 1
ATOM 1491 C C . TYR A 1 185 ? 5.115 13.151 -7.785 1.00 88.25 185 TYR A C 1
ATOM 1493 O O . TYR A 1 185 ? 3.946 13.544 -7.900 1.00 88.25 185 TYR A O 1
ATOM 1501 N N . PRO A 1 186 ? 5.509 11.960 -8.278 1.00 88.81 186 PRO A N 1
ATOM 1502 C CA . PRO A 1 186 ? 4.548 11.001 -8.804 1.00 88.81 186 PRO A CA 1
ATOM 1503 C C . PRO A 1 186 ? 3.497 10.653 -7.751 1.00 88.81 186 PRO A C 1
ATOM 1505 O O . PRO A 1 186 ? 3.749 10.701 -6.552 1.00 88.81 186 PRO A O 1
ATOM 1508 N N . LEU A 1 187 ? 2.304 10.291 -8.219 1.00 86.50 187 LEU A N 1
ATOM 1509 C CA . LEU A 1 187 ? 1.196 9.908 -7.344 1.00 86.50 187 LEU A CA 1
ATOM 1510 C C . LEU A 1 187 ? 1.299 8.456 -6.866 1.00 86.50 187 LEU A C 1
ATOM 1512 O O . LEU A 1 187 ? 0.674 8.096 -5.872 1.00 86.50 187 LEU A O 1
ATOM 1516 N N . MET A 1 188 ? 2.049 7.623 -7.584 1.00 89.62 188 MET A N 1
ATOM 1517 C CA . MET A 1 188 ? 2.341 6.249 -7.206 1.00 89.62 188 MET A CA 1
ATOM 1518 C C . MET A 1 188 ? 3.781 5.920 -7.565 1.00 89.62 188 MET A C 1
ATOM 1520 O O . MET A 1 188 ? 4.235 6.266 -8.655 1.00 89.62 188 MET A O 1
ATOM 1524 N N . THR A 1 189 ? 4.460 5.194 -6.686 1.00 90.19 189 THR A N 1
ATOM 1525 C CA . THR A 1 189 ? 5.797 4.657 -6.946 1.00 90.19 189 THR A CA 1
ATOM 1526 C C . THR A 1 189 ? 5.805 3.167 -6.659 1.00 90.19 189 THR A C 1
ATOM 1528 O O . THR A 1 189 ? 5.442 2.728 -5.569 1.00 90.19 189 THR A O 1
ATOM 1531 N N . LEU A 1 190 ? 6.217 2.369 -7.639 1.00 87.69 190 LEU A N 1
ATOM 1532 C CA . LEU A 1 190 ? 6.370 0.930 -7.459 1.00 87.69 190 LEU A CA 1
ATOM 1533 C C . LEU A 1 190 ? 7.707 0.653 -6.779 1.00 87.69 190 LEU A C 1
ATOM 1535 O O . LEU A 1 190 ? 8.751 1.098 -7.247 1.00 87.69 190 LEU A O 1
ATOM 1539 N N . SER A 1 191 ? 7.680 -0.119 -5.698 1.00 80.00 191 SER A N 1
ATOM 1540 C CA . SER A 1 191 ? 8.887 -0.614 -5.047 1.00 80.00 191 SER A CA 1
ATOM 1541 C C . SER A 1 191 ? 8.882 -2.132 -5.108 1.00 80.00 191 SER A C 1
ATOM 1543 O O . SER A 1 191 ? 8.006 -2.801 -4.558 1.00 80.00 191 SER A O 1
ATOM 1545 N N . SER A 1 192 ? 9.850 -2.687 -5.828 1.00 77.81 192 SER A N 1
ATOM 1546 C CA . SER A 1 192 ? 9.958 -4.123 -6.046 1.00 77.81 192 SER A CA 1
ATOM 1547 C C . SER A 1 192 ? 11.392 -4.575 -5.833 1.00 77.81 192 SER A C 1
ATOM 1549 O O . SER A 1 192 ? 12.340 -3.865 -6.163 1.00 77.81 192 SER A O 1
ATOM 1551 N N . MET A 1 193 ? 11.552 -5.769 -5.268 1.00 76.88 193 MET A N 1
ATOM 1552 C CA . MET A 1 193 ? 12.868 -6.351 -5.061 1.00 76.88 193 MET A CA 1
ATOM 1553 C C . MET A 1 193 ? 13.347 -7.035 -6.344 1.00 76.88 193 MET A C 1
ATOM 1555 O O . MET A 1 193 ? 12.685 -7.932 -6.879 1.00 76.88 193 MET A O 1
ATOM 1559 N N . TRP A 1 194 ? 14.538 -6.646 -6.787 1.00 79.75 194 TRP A N 1
ATOM 1560 C CA . TRP A 1 194 ? 15.258 -7.265 -7.891 1.00 79.75 194 TRP A CA 1
ATOM 1561 C C . TRP A 1 194 ? 16.579 -7.849 -7.377 1.00 79.75 194 TRP A C 1
ATOM 1563 O O . TRP A 1 194 ? 17.307 -7.167 -6.657 1.00 79.75 194 TRP A O 1
ATOM 1573 N N . ILE A 1 195 ? 16.870 -9.114 -7.706 1.00 77.81 195 ILE A N 1
ATOM 1574 C CA . ILE A 1 195 ? 18.128 -9.787 -7.325 1.00 77.81 195 ILE A CA 1
ATOM 1575 C C . ILE A 1 195 ? 18.930 -10.130 -8.581 1.00 77.81 195 ILE A C 1
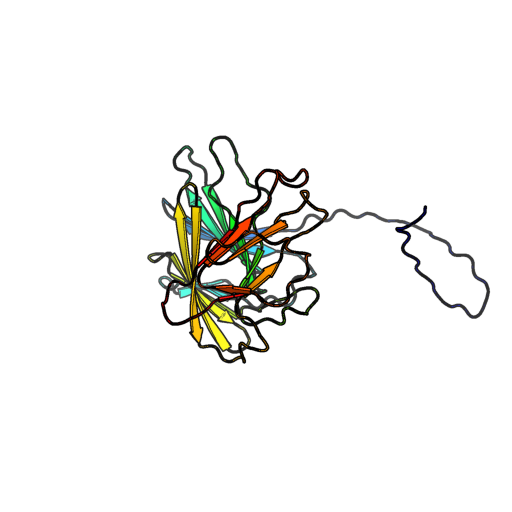ATOM 1577 O O . ILE A 1 195 ? 20.099 -9.774 -8.694 1.00 77.81 195 ILE A O 1
ATOM 1581 N N . SER A 1 196 ? 18.302 -10.839 -9.518 1.00 78.69 196 SER A N 1
ATOM 1582 C CA . SER A 1 196 ? 18.852 -11.139 -10.839 1.00 78.69 196 SER A CA 1
ATOM 1583 C C . SER A 1 196 ? 17.721 -11.434 -11.823 1.00 78.69 196 SER A C 1
ATOM 1585 O O . SER A 1 196 ? 16.577 -11.645 -11.411 1.00 78.69 196 SER A O 1
ATOM 1587 N N . ASP A 1 197 ? 18.034 -11.521 -13.116 1.00 74.12 197 ASP A N 1
ATOM 1588 C CA . ASP A 1 197 ? 17.075 -11.978 -14.129 1.00 74.12 197 ASP A CA 1
ATOM 1589 C C . ASP A 1 197 ? 16.481 -13.342 -13.738 1.00 74.12 197 ASP A C 1
ATOM 1591 O O . ASP A 1 197 ? 17.207 -14.277 -13.388 1.00 74.12 197 ASP A O 1
ATOM 1595 N N . GLY A 1 198 ? 15.149 -13.443 -13.749 1.00 70.31 198 GLY A N 1
ATOM 1596 C CA . GLY A 1 198 ? 14.422 -14.639 -13.322 1.00 70.31 198 GLY A CA 1
ATOM 1597 C C . GLY A 1 198 ? 14.424 -14.925 -11.815 1.00 70.31 198 GLY A C 1
ATOM 1598 O O . GLY A 1 198 ? 13.821 -15.907 -11.391 1.00 70.31 198 GLY A O 1
ATOM 1599 N N . ASN A 1 199 ? 15.056 -14.087 -10.989 1.00 79.75 199 ASN A N 1
ATOM 1600 C CA . ASN A 1 199 ? 15.038 -14.179 -9.529 1.00 79.75 199 ASN A CA 1
ATOM 1601 C C . ASN A 1 199 ? 14.690 -12.811 -8.924 1.00 79.75 199 ASN A C 1
ATOM 1603 O O . ASN A 1 199 ? 15.508 -12.135 -8.308 1.00 79.75 199 ASN A O 1
ATOM 1607 N N . SER A 1 200 ? 13.457 -12.374 -9.137 1.00 79.88 200 SER A N 1
ATOM 1608 C CA . SER A 1 200 ? 12.936 -11.099 -8.640 1.00 79.88 200 SER A CA 1
ATOM 1609 C C . SER A 1 200 ? 11.439 -11.215 -8.351 1.00 79.88 200 SER A C 1
ATOM 1611 O O . SER A 1 200 ? 10.828 -12.266 -8.589 1.00 79.88 200 SER A O 1
ATOM 1613 N N . LEU A 1 201 ? 10.844 -10.152 -7.805 1.00 79.62 201 LEU A N 1
ATOM 1614 C CA . LEU A 1 201 ? 9.385 -10.033 -7.711 1.00 79.62 201 LEU A CA 1
ATOM 1615 C C . LEU A 1 201 ? 8.769 -9.531 -9.030 1.00 79.62 201 LEU A C 1
ATOM 1617 O O . LEU A 1 201 ? 7.656 -9.922 -9.362 1.00 79.62 201 LEU A O 1
ATOM 1621 N N . VAL A 1 202 ? 9.515 -8.739 -9.810 1.00 84.81 202 VAL A N 1
ATOM 1622 C CA . VAL A 1 202 ? 9.170 -8.268 -11.165 1.00 84.81 202 VAL A CA 1
ATOM 1623 C C . VAL A 1 202 ? 10.449 -8.233 -12.013 1.00 84.81 202 VAL A C 1
ATOM 1625 O O . VAL A 1 202 ? 11.491 -7.795 -11.521 1.00 84.81 202 VAL A O 1
ATOM 1628 N N . ASP A 1 203 ? 10.405 -8.687 -13.270 1.00 87.31 203 ASP A N 1
ATOM 1629 C CA . ASP A 1 203 ? 11.526 -8.530 -14.222 1.00 87.31 203 ASP A CA 1
ATOM 1630 C C . ASP A 1 203 ? 11.115 -7.979 -15.596 1.00 87.31 203 ASP A C 1
ATOM 1632 O O . ASP A 1 203 ? 11.970 -7.455 -16.319 1.00 87.31 203 ASP A O 1
ATOM 1636 N N . ARG A 1 204 ? 9.823 -8.035 -15.944 1.00 88.75 204 ARG A N 1
ATOM 1637 C CA . ARG A 1 204 ? 9.273 -7.484 -17.183 1.00 88.75 204 ARG A CA 1
ATOM 1638 C C . ARG A 1 204 ? 8.217 -6.430 -16.936 1.00 88.75 204 ARG A C 1
ATOM 1640 O O . ARG A 1 204 ? 7.434 -6.513 -15.993 1.00 88.75 204 ARG A O 1
ATOM 1647 N N . ILE A 1 205 ? 8.173 -5.489 -17.870 1.00 91.31 205 ILE A N 1
ATOM 1648 C CA . ILE A 1 205 ? 7.069 -4.558 -18.057 1.00 91.31 205 ILE A CA 1
ATOM 1649 C C . ILE A 1 205 ? 6.628 -4.578 -19.522 1.00 91.31 205 ILE A C 1
ATOM 1651 O O . ILE A 1 205 ? 7.453 -4.497 -20.433 1.00 91.31 205 ILE A O 1
ATOM 1655 N N . SER A 1 206 ? 5.323 -4.682 -19.750 1.00 91.56 206 SER A N 1
ATOM 1656 C CA . SER A 1 206 ? 4.674 -4.445 -21.044 1.00 91.56 206 SER A CA 1
ATOM 1657 C C . SER A 1 206 ? 3.680 -3.300 -20.881 1.00 91.56 206 SER A C 1
ATOM 1659 O O . SER A 1 206 ? 3.017 -3.204 -19.851 1.00 91.56 206 SER A O 1
ATOM 1661 N N . VAL A 1 207 ? 3.585 -2.419 -21.874 1.00 91.56 207 VAL A N 1
ATOM 1662 C CA . VAL A 1 207 ? 2.703 -1.243 -21.859 1.00 91.56 207 VAL A CA 1
ATOM 1663 C C . VAL A 1 207 ? 1.793 -1.311 -23.074 1.00 91.56 207 VAL A C 1
ATOM 1665 O O . VAL A 1 207 ? 2.271 -1.585 -24.167 1.00 91.56 207 VAL A O 1
ATOM 1668 N N . ASN A 1 208 ? 0.486 -1.113 -22.894 1.00 87.62 208 ASN A N 1
ATOM 1669 C CA . ASN A 1 208 ? -0.535 -1.229 -23.946 1.00 87.62 208 ASN A CA 1
ATOM 1670 C C . ASN A 1 208 ? -0.477 -2.543 -24.765 1.00 87.62 208 ASN A C 1
ATOM 1672 O O . ASN A 1 208 ? -0.894 -2.566 -25.921 1.00 87.62 208 ASN A O 1
ATOM 1676 N N . ASN A 1 209 ? 0.002 -3.640 -24.165 1.00 86.62 209 ASN A N 1
ATOM 1677 C CA . ASN A 1 209 ? 0.274 -4.928 -24.826 1.00 86.62 209 ASN A CA 1
ATOM 1678 C C . ASN A 1 209 ? 1.385 -4.897 -25.898 1.00 86.62 209 ASN A C 1
ATOM 1680 O O . ASN A 1 209 ? 1.454 -5.800 -26.733 1.00 86.62 209 ASN A O 1
ATOM 1684 N N . ASP A 1 210 ? 2.267 -3.896 -25.872 1.00 89.56 210 ASP A N 1
ATOM 1685 C CA . ASP A 1 210 ? 3.489 -3.887 -26.677 1.00 89.56 210 ASP A CA 1
ATOM 1686 C C . ASP A 1 210 ? 4.497 -4.940 -26.182 1.00 89.56 210 ASP A C 1
ATOM 1688 O O . ASP A 1 210 ? 4.358 -5.526 -25.101 1.00 89.56 210 ASP A O 1
ATOM 1692 N N . ALA A 1 211 ? 5.551 -5.161 -26.975 1.00 90.75 211 ALA A N 1
ATOM 1693 C CA . ALA A 1 211 ? 6.655 -6.045 -26.610 1.00 90.75 211 ALA A CA 1
ATOM 1694 C C . ALA A 1 211 ? 7.235 -5.695 -25.229 1.00 90.75 211 ALA A C 1
ATOM 1696 O O . ALA A 1 211 ? 7.440 -4.522 -24.897 1.00 90.75 211 ALA A O 1
ATOM 1697 N N . ASP A 1 212 ? 7.514 -6.730 -24.438 1.00 91.12 212 ASP A N 1
ATOM 1698 C CA . ASP A 1 212 ? 8.001 -6.576 -23.077 1.00 91.12 212 ASP A CA 1
ATOM 1699 C C . ASP A 1 212 ? 9.439 -6.057 -23.023 1.00 91.12 212 ASP A C 1
ATOM 1701 O O . ASP A 1 212 ? 10.282 -6.338 -23.879 1.00 91.12 212 ASP A O 1
ATOM 1705 N N . ARG A 1 213 ? 9.728 -5.295 -21.971 1.00 90.75 213 ARG A N 1
ATOM 1706 C CA . ARG A 1 213 ? 11.046 -4.723 -21.680 1.00 90.75 213 ARG A CA 1
ATOM 1707 C C . ARG A 1 213 ? 11.561 -5.274 -20.358 1.00 90.75 213 ARG A C 1
ATOM 1709 O O . ARG A 1 213 ? 10.773 -5.576 -19.465 1.00 90.75 213 ARG A O 1
ATOM 1716 N N . ASN A 1 214 ? 12.882 -5.415 -20.232 1.00 89.81 214 ASN A N 1
ATOM 1717 C CA . ASN A 1 214 ? 13.499 -5.715 -18.936 1.00 89.81 214 ASN A CA 1
ATOM 1718 C C . ASN A 1 214 ? 13.362 -4.482 -18.025 1.00 89.81 214 ASN A C 1
ATOM 1720 O O . ASN A 1 214 ? 13.668 -3.374 -18.466 1.00 89.81 214 ASN A O 1
ATOM 1724 N N . ILE A 1 215 ? 12.924 -4.676 -16.778 1.00 86.06 215 ILE A N 1
ATOM 1725 C CA . ILE A 1 215 ? 12.729 -3.589 -15.811 1.00 86.06 215 ILE A CA 1
ATOM 1726 C C . ILE A 1 215 ? 14.031 -2.841 -15.480 1.00 86.06 215 ILE A C 1
ATOM 1728 O O . ILE A 1 215 ? 13.983 -1.635 -15.286 1.00 86.06 215 ILE A O 1
ATOM 1732 N N . ILE A 1 216 ? 15.187 -3.516 -15.502 1.00 85.31 216 ILE A N 1
ATOM 1733 C CA . ILE A 1 216 ? 16.514 -2.896 -15.307 1.00 85.31 216 ILE A CA 1
ATOM 1734 C C . ILE A 1 216 ? 17.199 -2.498 -16.625 1.00 85.31 216 ILE A C 1
ATOM 1736 O O . ILE A 1 216 ? 18.367 -2.118 -16.626 1.00 85.31 216 ILE A O 1
ATOM 1740 N N . GLY A 1 217 ? 16.517 -2.668 -17.761 1.00 81.00 217 GLY A N 1
ATOM 1741 C CA . GLY A 1 217 ? 17.061 -2.330 -19.073 1.00 81.00 217 GLY A CA 1
ATOM 1742 C C . GLY A 1 217 ? 17.069 -0.827 -19.357 1.00 81.00 217 GLY A C 1
ATOM 1743 O O . GLY A 1 217 ? 16.607 -0.016 -18.561 1.00 81.00 217 GLY A O 1
ATOM 1744 N N . ASP A 1 218 ? 17.527 -0.465 -20.554 1.00 76.75 218 ASP A N 1
ATOM 1745 C CA . ASP A 1 218 ? 17.624 0.931 -20.984 1.00 76.75 218 ASP A CA 1
ATOM 1746 C C . ASP A 1 218 ? 16.254 1.486 -21.408 1.00 76.75 218 ASP A C 1
ATOM 1748 O O . ASP A 1 218 ? 15.850 1.436 -22.574 1.00 76.75 218 ASP A O 1
ATOM 1752 N N . TRP A 1 219 ? 15.508 2.020 -20.447 1.00 85.75 219 TRP A N 1
ATOM 1753 C CA . TRP A 1 219 ? 14.334 2.856 -20.683 1.00 85.75 219 TRP A CA 1
ATOM 1754 C C . TRP A 1 219 ? 14.264 3.947 -19.612 1.00 85.75 219 TRP A C 1
ATOM 1756 O O . TRP A 1 219 ? 14.679 3.748 -18.478 1.00 85.75 219 TRP A O 1
ATOM 1766 N N . THR A 1 220 ? 13.778 5.127 -19.992 1.00 80.44 220 THR A N 1
ATOM 1767 C CA . THR A 1 220 ? 13.655 6.283 -19.085 1.00 80.44 220 THR A CA 1
ATOM 1768 C C . THR A 1 220 ? 12.207 6.631 -18.788 1.00 80.44 220 THR A C 1
ATOM 1770 O O . THR A 1 220 ? 11.888 7.109 -17.708 1.00 80.44 220 THR A O 1
ATOM 1773 N N . THR A 1 221 ? 11.312 6.450 -19.757 1.00 85.25 221 THR A N 1
ATOM 1774 C CA . THR A 1 221 ? 9.887 6.736 -19.590 1.00 85.25 221 THR A CA 1
ATOM 1775 C C . THR A 1 221 ? 9.078 5.862 -20.531 1.00 85.25 221 THR A C 1
ATOM 1777 O O . THR A 1 221 ? 9.425 5.710 -21.706 1.00 85.25 221 THR A O 1
ATOM 1780 N N . LEU A 1 222 ? 7.980 5.310 -20.019 1.00 86.88 222 LEU A N 1
ATOM 1781 C CA . LEU A 1 222 ? 6.996 4.572 -20.800 1.00 86.88 222 LEU A CA 1
ATOM 1782 C C . LEU A 1 222 ? 5.632 5.253 -20.658 1.00 86.88 222 LEU A C 1
ATOM 1784 O O . LEU A 1 222 ? 5.240 5.657 -19.565 1.00 86.88 222 LEU A O 1
ATOM 1788 N N . TYR A 1 223 ? 4.912 5.384 -21.773 1.00 86.06 223 TYR A N 1
ATOM 1789 C CA . TYR A 1 223 ? 3.606 6.040 -21.819 1.00 86.06 223 TYR A CA 1
ATOM 1790 C C . TYR A 1 223 ? 2.532 5.038 -22.221 1.00 86.06 223 TYR A C 1
ATOM 1792 O O . TYR A 1 223 ? 2.652 4.383 -23.257 1.00 86.06 223 TYR A O 1
ATOM 1800 N N . GLY A 1 224 ? 1.458 4.955 -21.438 1.00 84.69 224 GLY A N 1
ATOM 1801 C CA . GLY A 1 224 ? 0.328 4.101 -21.768 1.00 84.69 224 GLY A CA 1
ATOM 1802 C C . GLY A 1 224 ? -0.890 4.307 -20.883 1.00 84.69 224 GLY A C 1
ATOM 1803 O O . GLY A 1 224 ? -0.863 5.051 -19.903 1.00 84.69 224 GLY A O 1
ATOM 1804 N N . LEU A 1 225 ? -1.971 3.645 -21.283 1.00 83.75 225 LEU A N 1
ATOM 1805 C CA . LEU A 1 225 ? -3.218 3.555 -20.523 1.00 83.75 225 LEU A CA 1
ATOM 1806 C C . LEU A 1 225 ? -3.285 2.250 -19.727 1.00 83.75 225 LEU A C 1
ATOM 1808 O O . LEU A 1 225 ? -4.047 2.148 -18.769 1.00 83.75 225 LEU A O 1
ATOM 1812 N N . SER A 1 226 ? -2.474 1.261 -20.103 1.00 87.69 226 SER A N 1
ATOM 1813 C CA . SER A 1 226 ? -2.293 0.036 -19.340 1.00 87.69 226 SER A CA 1
ATOM 1814 C C . SER A 1 226 ? -0.832 -0.388 -19.296 1.00 87.69 226 SER A C 1
ATOM 1816 O O . SER A 1 226 ? -0.073 -0.173 -20.244 1.00 87.69 226 SER A O 1
ATOM 1818 N N . ALA A 1 227 ? -0.440 -1.014 -18.193 1.00 90.00 227 ALA A N 1
ATOM 1819 C CA . ALA A 1 227 ? 0.841 -1.681 -18.055 1.00 90.00 227 ALA A CA 1
ATOM 1820 C C . ALA A 1 227 ? 0.683 -2.986 -17.277 1.00 90.00 227 ALA A C 1
ATOM 1822 O O . ALA A 1 227 ? -0.124 -3.079 -16.355 1.00 90.00 227 ALA A O 1
ATOM 1823 N N . VAL A 1 228 ? 1.470 -3.991 -17.642 1.00 90.31 228 VAL A N 1
ATOM 1824 C CA . VAL A 1 228 ? 1.565 -5.262 -16.929 1.00 90.31 228 VAL A CA 1
ATOM 1825 C C . VAL A 1 228 ? 3.007 -5.444 -16.494 1.00 90.31 228 VAL A C 1
ATOM 1827 O O . VAL A 1 228 ? 3.916 -5.432 -17.324 1.00 90.31 228 VAL A O 1
ATOM 1830 N N . LEU A 1 229 ? 3.204 -5.610 -15.194 1.00 88.69 229 LEU A N 1
ATOM 1831 C CA . LEU A 1 229 ? 4.470 -5.945 -14.572 1.00 88.69 229 LEU A CA 1
ATOM 1832 C C . LEU A 1 229 ? 4.410 -7.399 -14.127 1.00 88.69 229 LEU A C 1
ATOM 1834 O O . LEU A 1 229 ? 3.516 -7.785 -13.375 1.00 88.69 229 LEU A O 1
ATOM 1838 N N . TYR A 1 230 ? 5.342 -8.206 -14.609 1.00 87.00 230 TYR A N 1
ATOM 1839 C CA . TYR A 1 230 ? 5.300 -9.648 -14.412 1.00 87.00 230 TYR A CA 1
ATOM 1840 C C . TYR A 1 230 ? 6.702 -10.243 -14.409 1.00 87.00 230 TYR A C 1
ATOM 1842 O O . TYR A 1 230 ? 7.712 -9.541 -14.549 1.00 87.00 230 TYR A O 1
ATOM 1850 N N . ARG A 1 231 ? 6.756 -11.560 -14.222 1.00 85.44 231 ARG A N 1
ATOM 1851 C CA . ARG A 1 231 ? 7.996 -12.332 -14.276 1.00 85.44 231 ARG A CA 1
ATOM 1852 C C . ARG A 1 231 ? 8.008 -13.223 -15.504 1.00 85.44 231 ARG A C 1
ATOM 1854 O O . ARG A 1 231 ? 7.057 -13.965 -15.744 1.00 85.44 231 ARG A O 1
ATOM 1861 N N . LYS A 1 232 ? 9.097 -13.206 -16.273 1.00 83.44 232 LYS A N 1
ATOM 1862 C CA . LYS A 1 232 ? 9.229 -14.073 -17.457 1.00 83.44 232 LYS A CA 1
ATOM 1863 C C . LYS A 1 232 ? 9.368 -15.555 -17.091 1.00 83.44 232 LYS A C 1
ATOM 1865 O O . LYS A 1 232 ? 9.004 -16.421 -17.886 1.00 83.44 232 LYS A O 1
ATOM 1870 N N . CYS A 1 233 ? 9.901 -15.853 -15.910 1.00 81.12 233 CYS A N 1
ATOM 1871 C CA . CYS A 1 233 ? 10.006 -17.204 -15.368 1.00 81.12 233 CYS A CA 1
ATOM 1872 C C . CYS A 1 233 ? 9.742 -17.226 -13.855 1.00 81.12 233 CYS A C 1
ATOM 1874 O O . CYS A 1 233 ? 9.704 -16.194 -13.187 1.00 81.12 233 CYS A O 1
ATOM 1876 N N . ILE A 1 234 ? 9.521 -18.425 -13.312 1.00 77.50 234 ILE A N 1
ATOM 1877 C CA . ILE A 1 234 ? 9.248 -18.619 -11.886 1.00 77.50 234 ILE A CA 1
ATOM 1878 C C . ILE A 1 234 ? 10.499 -18.263 -11.074 1.00 77.50 234 ILE A C 1
ATOM 1880 O O . ILE A 1 234 ? 11.553 -18.867 -11.261 1.00 77.50 234 ILE A O 1
ATOM 1884 N N . SER A 1 235 ? 10.352 -17.325 -10.137 1.00 73.75 235 SER A N 1
ATOM 1885 C CA . SER A 1 235 ? 11.425 -16.913 -9.228 1.00 73.75 235 SER A CA 1
ATOM 1886 C C . SER A 1 235 ? 11.722 -17.982 -8.180 1.00 73.75 235 SER A C 1
ATOM 1888 O O . SER A 1 235 ? 10.811 -18.464 -7.504 1.00 73.75 235 SER A O 1
ATOM 1890 N N . SER A 1 236 ? 13.006 -18.305 -7.996 1.00 75.44 236 SER A N 1
ATOM 1891 C CA . SER A 1 236 ? 13.474 -19.173 -6.905 1.00 75.44 236 SER A CA 1
ATOM 1892 C C . SER A 1 236 ? 13.277 -18.556 -5.519 1.00 75.44 236 SER A C 1
ATOM 1894 O O . SER A 1 236 ? 13.176 -19.288 -4.539 1.00 75.44 236 SER A O 1
ATOM 1896 N N . TYR A 1 237 ? 13.221 -17.222 -5.431 1.00 71.38 237 TYR A N 1
ATOM 1897 C CA . TYR A 1 237 ? 13.022 -16.501 -4.175 1.00 71.38 237 TYR A CA 1
ATOM 1898 C C . TYR A 1 237 ? 11.558 -16.518 -3.715 1.00 71.38 237 TYR A C 1
ATOM 1900 O O . TYR A 1 237 ? 11.281 -16.692 -2.531 1.00 71.38 237 TYR A O 1
ATOM 1908 N N . ASN A 1 238 ? 10.612 -16.342 -4.642 1.00 73.00 238 ASN A N 1
ATOM 1909 C CA . ASN A 1 238 ? 9.187 -16.367 -4.319 1.00 73.00 238 ASN A CA 1
ATOM 1910 C C . ASN A 1 238 ? 8.362 -16.880 -5.500 1.00 73.00 238 ASN A C 1
ATOM 1912 O O . ASN A 1 238 ? 8.084 -16.144 -6.443 1.00 73.00 238 ASN A O 1
ATOM 1916 N N . THR A 1 239 ? 7.897 -18.122 -5.429 1.00 77.19 239 THR A N 1
ATOM 1917 C CA . THR A 1 239 ? 7.103 -18.745 -6.496 1.00 77.19 239 THR A CA 1
ATOM 1918 C C . THR A 1 239 ? 5.679 -18.190 -6.599 1.00 77.19 239 THR A C 1
ATOM 1920 O O . THR A 1 239 ? 5.075 -18.286 -7.663 1.00 77.19 239 THR A O 1
ATOM 1923 N N . LEU A 1 240 ? 5.165 -17.546 -5.544 1.00 77.81 240 LEU A N 1
ATOM 1924 C CA . LEU A 1 240 ? 3.766 -17.117 -5.416 1.00 77.81 240 LEU A CA 1
ATOM 1925 C C . LEU A 1 240 ? 3.544 -15.603 -5.582 1.00 77.81 240 LEU A C 1
ATOM 1927 O O . LEU A 1 240 ? 2.430 -15.137 -5.364 1.00 77.81 240 LEU A O 1
ATOM 1931 N N . SER A 1 241 ? 4.572 -14.827 -5.950 1.00 78.19 241 SER A N 1
ATOM 1932 C CA . SER A 1 241 ? 4.405 -13.383 -6.189 1.00 78.19 241 SER A CA 1
ATOM 1933 C C . SER A 1 241 ? 3.361 -13.132 -7.290 1.00 78.19 241 SER A C 1
ATOM 1935 O O . SER A 1 241 ? 3.492 -13.708 -8.373 1.00 78.19 241 SER A O 1
ATOM 1937 N N . PRO A 1 242 ? 2.342 -12.291 -7.068 1.00 82.19 242 PRO A N 1
ATOM 1938 C CA . PRO A 1 242 ? 1.379 -11.968 -8.112 1.00 82.19 242 PRO A CA 1
ATOM 1939 C C . PRO A 1 242 ? 2.019 -11.101 -9.204 1.00 82.19 242 PRO A C 1
ATOM 1941 O O . PRO A 1 242 ? 2.948 -10.336 -8.933 1.00 82.19 242 PRO A O 1
ATOM 1944 N N . ASP A 1 243 ? 1.483 -11.196 -10.419 1.00 87.12 243 ASP A N 1
ATOM 1945 C CA . ASP A 1 243 ? 1.709 -10.185 -11.453 1.00 87.12 243 ASP A CA 1
ATOM 1946 C C . ASP A 1 243 ? 0.851 -8.947 -11.145 1.00 87.12 243 ASP A C 1
ATOM 1948 O O . ASP A 1 243 ? -0.207 -9.047 -10.517 1.00 87.12 243 ASP A O 1
ATOM 1952 N N . LEU A 1 244 ? 1.300 -7.769 -11.576 1.00 87.81 244 LEU A N 1
ATOM 1953 C CA . LEU A 1 244 ? 0.615 -6.500 -11.344 1.00 87.81 244 LEU A CA 1
ATOM 1954 C C . LEU A 1 244 ? 0.142 -5.906 -12.667 1.00 87.81 244 LEU A C 1
ATOM 1956 O O . LEU A 1 244 ? 0.927 -5.706 -13.590 1.00 87.81 244 LEU A O 1
ATOM 1960 N N . LYS A 1 245 ? -1.138 -5.554 -12.729 1.00 89.88 245 LYS A N 1
ATOM 1961 C CA . LYS A 1 245 ? -1.728 -4.820 -13.844 1.00 89.88 245 LYS A CA 1
ATOM 1962 C C . LYS A 1 245 ? -2.121 -3.421 -13.380 1.00 89.88 245 LYS A C 1
ATOM 1964 O O . LYS A 1 245 ? -2.796 -3.271 -12.367 1.00 89.88 245 LYS A O 1
ATOM 1969 N N . LEU A 1 246 ? -1.697 -2.413 -14.129 1.00 89.25 246 LEU A N 1
ATOM 1970 C CA . LEU A 1 246 ? -2.042 -1.009 -13.936 1.00 89.25 246 LEU A CA 1
ATOM 1971 C C . LEU A 1 246 ? -2.902 -0.560 -15.108 1.00 89.25 246 LEU A C 1
ATOM 1973 O O . LEU A 1 246 ? -2.528 -0.798 -16.255 1.00 89.25 246 LEU A O 1
ATOM 1977 N N . GLU A 1 247 ? -4.026 0.097 -14.835 1.00 86.56 247 GLU A N 1
ATOM 1978 C CA . GLU A 1 247 ? -4.923 0.615 -15.871 1.00 86.56 247 GLU A CA 1
ATOM 1979 C C . GLU A 1 247 ? -5.505 1.970 -15.480 1.00 86.56 247 GLU A C 1
ATOM 1981 O O . GLU A 1 247 ? -5.871 2.210 -14.329 1.00 86.56 247 GLU A O 1
ATOM 1986 N N . THR A 1 248 ? -5.625 2.857 -16.463 1.00 79.62 248 THR A N 1
ATOM 1987 C CA . THR A 1 248 ? -6.354 4.119 -16.329 1.00 79.62 248 THR A CA 1
ATOM 1988 C C . THR A 1 248 ? -7.837 3.840 -16.476 1.00 79.62 248 THR A C 1
ATOM 1990 O O . THR A 1 248 ? -8.280 3.361 -17.521 1.00 79.62 248 THR A O 1
ATOM 1993 N N . ILE A 1 249 ? -8.618 4.172 -15.455 1.00 66.38 249 ILE A N 1
ATOM 1994 C CA . ILE A 1 249 ? -10.070 3.960 -15.481 1.00 66.38 249 ILE A CA 1
ATOM 1995 C C . ILE A 1 249 ? -10.789 5.150 -16.159 1.00 66.38 249 ILE A C 1
ATOM 1997 O O . ILE A 1 249 ? -11.895 4.987 -16.670 1.00 66.38 249 ILE A O 1
ATOM 2001 N N . ASP A 1 250 ? -10.123 6.309 -16.286 1.00 55.00 250 ASP A N 1
ATOM 2002 C CA . ASP A 1 250 ? -10.627 7.499 -16.988 1.00 55.00 250 ASP A CA 1
ATOM 2003 C C . ASP A 1 250 ? -9.878 7.781 -18.302 1.00 55.00 250 ASP A C 1
ATOM 2005 O O . ASP A 1 250 ? -8.650 7.748 -18.356 1.00 55.00 250 ASP A O 1
ATOM 2009 N N . LYS A 1 251 ? -10.622 8.154 -19.355 1.00 41.09 251 LYS A N 1
ATOM 2010 C CA . LYS A 1 251 ? -10.096 8.473 -20.702 1.00 41.09 251 LYS A CA 1
ATOM 2011 C C . LYS A 1 251 ? -9.154 9.689 -20.767 1.00 41.09 251 LYS A C 1
ATOM 2013 O O . LYS A 1 251 ? -8.540 9.897 -21.810 1.00 41.09 251 LYS A O 1
ATOM 2018 N N . GLU A 1 252 ? -9.057 10.495 -19.710 1.00 40.12 252 GLU A N 1
ATOM 2019 C CA . GLU A 1 252 ? -8.332 11.778 -19.723 1.00 40.12 252 GLU A CA 1
ATOM 2020 C C . GLU A 1 252 ? -6.992 11.772 -18.966 1.00 40.12 252 GLU A C 1
ATOM 2022 O O . GLU A 1 252 ? -6.249 12.746 -19.058 1.00 40.12 252 GLU A O 1
ATOM 2027 N N . ASN A 1 253 ? -6.637 10.695 -18.256 1.00 40.72 253 ASN A N 1
ATOM 2028 C CA . ASN A 1 253 ? -5.410 10.646 -17.456 1.00 40.72 253 ASN A CA 1
ATOM 2029 C C . ASN A 1 253 ? -4.483 9.525 -17.935 1.00 40.72 253 ASN A C 1
ATOM 2031 O O . ASN A 1 253 ? -4.742 8.361 -17.671 1.00 40.72 253 ASN A O 1
ATOM 2035 N N . THR A 1 254 ? -3.391 9.878 -18.611 1.00 40.47 254 THR A N 1
ATOM 2036 C CA . THR A 1 254 ? -2.305 8.956 -18.987 1.00 40.47 254 THR A CA 1
ATOM 2037 C C . THR A 1 254 ? -1.538 8.487 -17.743 1.00 40.47 254 THR A C 1
ATOM 2039 O O . THR A 1 254 ? -1.223 9.315 -16.884 1.00 40.47 254 THR A O 1
ATOM 2042 N N . VAL A 1 255 ? -1.173 7.197 -17.643 1.00 41.69 255 VAL A N 1
ATOM 2043 C CA . VAL A 1 255 ? -0.213 6.755 -16.613 1.00 41.69 255 VAL A CA 1
ATOM 2044 C C . VAL A 1 255 ? 1.180 7.207 -17.029 1.00 41.69 255 VAL A C 1
ATOM 2046 O O . VAL A 1 255 ? 1.667 6.853 -18.105 1.00 41.69 255 VAL A O 1
ATOM 2049 N N . HIS A 1 256 ? 1.833 7.966 -16.157 1.00 38.94 256 HIS A N 1
ATOM 2050 C CA . HIS A 1 256 ? 3.274 8.162 -16.208 1.00 38.94 256 HIS A CA 1
ATOM 2051 C C . HIS A 1 256 ? 3.905 7.142 -15.263 1.00 38.94 256 HIS A C 1
ATOM 2053 O O . HIS A 1 256 ? 3.776 7.276 -14.049 1.00 38.94 256 HIS A O 1
ATOM 2059 N N . ILE A 1 257 ? 4.528 6.104 -15.820 1.00 38.72 257 ILE A N 1
ATOM 2060 C CA . ILE A 1 257 ? 5.388 5.203 -15.048 1.00 38.72 257 ILE A CA 1
ATOM 2061 C C . ILE A 1 257 ? 6.787 5.811 -15.135 1.00 38.72 257 ILE A C 1
ATOM 2063 O O . ILE A 1 257 ? 7.393 5.801 -16.212 1.00 38.72 257 ILE A O 1
ATOM 2067 N N . LEU A 1 258 ? 7.210 6.437 -14.035 1.00 34.31 258 LEU A N 1
ATOM 2068 C CA . LEU A 1 258 ? 8.565 6.948 -13.831 1.00 34.31 258 LEU A CA 1
ATOM 2069 C C . LEU A 1 258 ? 9.435 5.861 -13.201 1.00 34.31 258 LEU A C 1
ATOM 2071 O O . LEU A 1 258 ? 8.906 5.137 -12.326 1.00 34.31 258 LEU A O 1
#